Protein AF-A0A8R2JM05-F1 (afdb_monomer_lite)

Radius of gyration: 38.56 Å; chains: 1; bounding box: 68×29×127 Å

InterPro domains:
  IPR011990 Tetratricopeptide-like helical domain superfamily [G3DSA:1.25.40.10] (20-202)

Sequence (210 aa):
MKQIKVELNMLDTCQLKIDQEMKENDTEYINTEILTILSNRINDMYNSMFLLFPVEKTSLSEYIEFCSNNTLFITKCSNMLDTLMSRYHSDPEVHITAATYEFDDRNDVESARKFFAEGLKYHKNCSSLILEKINAILAQHKENDEGMRTVKFNFRKNLKNINIKIAKANSKTTKEKLIEEKQKILNNYKTCEKSIQRGLSDLYEQLDNI

Organism: Acyrthosiphon pisum (NCBI:txid7029)

Foldseek 3Di:
DVVLVVLVVVLVVVVVVQVVVCVVPVDPDDDCLVNLVSLQVSVVVLLVDVVVDPDDPVSLVVNLVSCLVSVVRHDCNLVSLVVNCVVPVLDLVSLLSQLCSCVPRVVNNVSSVVSLVSNCVNVVPPPVSVVSVVVSVVVVVVVVVVVVVVVVVVVVVVVVVVVVVVVVVVVVVVVVVVVVVVVVVVVVVVVVVVVVVVVVVVVVVVVVVD

Structure (mmCIF, N/CA/C/O backbone):
data_AF-A0A8R2JM05-F1
#
_entry.id   AF-A0A8R2JM05-F1
#
loop_
_atom_site.group_PDB
_atom_site.id
_atom_site.type_symbol
_atom_site.label_atom_id
_atom_site.label_alt_id
_atom_site.label_comp_id
_atom_site.label_asym_id
_atom_site.label_entity_id
_atom_site.label_seq_id
_atom_site.pdbx_PDB_ins_code
_atom_site.Cartn_x
_atom_site.Cartn_y
_atom_site.Cartn_z
_atom_site.occupancy
_atom_site.B_iso_or_equiv
_atom_site.auth_seq_id
_atom_site.auth_comp_id
_atom_site.auth_asym_id
_atom_site.auth_atom_id
_atom_site.pdbx_PDB_model_num
ATOM 1 N N . MET A 1 1 ? -0.596 -5.955 -23.468 1.00 69.75 1 MET A N 1
ATOM 2 C CA . MET A 1 1 ? -1.623 -4.953 -23.093 1.00 69.75 1 MET A CA 1
ATOM 3 C C . MET A 1 1 ? -3.070 -5.390 -23.296 1.00 69.75 1 MET A C 1
ATOM 5 O O . MET A 1 1 ? -3.785 -5.379 -22.308 1.00 69.75 1 MET A O 1
ATOM 9 N N . LYS A 1 2 ? -3.547 -5.764 -24.501 1.00 83.81 2 LYS A N 1
ATOM 10 C CA . LYS A 1 2 ? -4.996 -6.021 -24.718 1.00 83.81 2 LYS A CA 1
ATOM 11 C C . LYS A 1 2 ? -5.609 -7.022 -23.724 1.00 83.81 2 LYS A C 1
ATOM 13 O O . LYS A 1 2 ? -6.664 -6.735 -23.182 1.00 83.81 2 LYS A O 1
ATOM 18 N N . GLN A 1 3 ? -4.920 -8.130 -23.432 1.00 89.94 3 GLN A N 1
ATOM 19 C CA . GLN A 1 3 ? -5.400 -9.118 -22.458 1.00 89.94 3 GLN A CA 1
ATOM 20 C C . GLN A 1 3 ? -5.439 -8.573 -21.020 1.00 89.94 3 GLN A C 1
ATOM 22 O O . GLN A 1 3 ? -6.428 -8.777 -20.334 1.00 89.94 3 GLN A O 1
ATOM 27 N N . ILE A 1 4 ? -4.407 -7.838 -20.581 1.00 92.25 4 ILE A N 1
ATOM 28 C CA . ILE A 1 4 ? -4.383 -7.200 -19.249 1.00 92.25 4 ILE A CA 1
ATOM 29 C C . ILE A 1 4 ? -5.563 -6.231 -19.103 1.00 92.25 4 ILE A C 1
ATOM 31 O O . ILE A 1 4 ? -6.240 -6.243 -18.088 1.00 92.25 4 ILE A O 1
ATOM 35 N N . LYS A 1 5 ? -5.874 -5.450 -20.146 1.00 92.38 5 LYS A N 1
ATOM 36 C CA . LYS A 1 5 ? -7.025 -4.532 -20.133 1.00 92.38 5 LYS A CA 1
ATOM 37 C C . LYS A 1 5 ? -8.368 -5.256 -20.008 1.00 92.38 5 LYS A C 1
ATOM 39 O O . LYS A 1 5 ? -9.252 -4.778 -19.313 1.00 92.38 5 LYS A O 1
ATOM 44 N N . VAL A 1 6 ? -8.527 -6.408 -20.663 1.00 94.75 6 VAL A N 1
ATOM 45 C CA . VAL A 1 6 ? -9.742 -7.233 -20.523 1.00 94.75 6 VAL A CA 1
ATOM 46 C C . VAL A 1 6 ? -9.897 -7.734 -19.087 1.00 94.75 6 VAL A C 1
ATOM 48 O O . VAL A 1 6 ? -10.990 -7.689 -18.533 1.00 94.75 6 VAL A O 1
ATOM 51 N N . GLU A 1 7 ? -8.800 -8.182 -18.489 1.00 94.88 7 GLU A N 1
ATOM 52 C CA . GLU A 1 7 ? -8.760 -8.678 -17.113 1.00 94.88 7 GLU A CA 1
ATOM 53 C C . GLU A 1 7 ? -9.042 -7.571 -16.089 1.00 94.88 7 GLU A C 1
ATOM 55 O O . GLU A 1 7 ? -9.834 -7.777 -15.173 1.00 94.88 7 GLU A O 1
ATOM 60 N N . LEU A 1 8 ? -8.482 -6.374 -16.295 1.00 94.56 8 LEU A N 1
ATOM 61 C CA . LEU A 1 8 ? -8.789 -5.183 -15.498 1.00 94.56 8 LEU A CA 1
ATOM 62 C C . LEU A 1 8 ? -10.280 -4.838 -15.560 1.00 94.56 8 LEU A C 1
ATOM 64 O O . LEU A 1 8 ? -10.925 -4.735 -14.525 1.00 94.56 8 LEU A O 1
ATOM 68 N N . ASN A 1 9 ? -10.865 -4.784 -16.759 1.00 95.06 9 ASN A N 1
ATOM 69 C CA . ASN A 1 9 ? -12.299 -4.518 -16.903 1.00 95.06 9 ASN A CA 1
ATOM 70 C C . ASN A 1 9 ? -13.164 -5.569 -16.185 1.00 95.06 9 ASN A C 1
ATOM 72 O O . ASN A 1 9 ? -14.242 -5.254 -15.676 1.00 95.06 9 ASN A O 1
ATOM 76 N N . MET A 1 10 ? -12.720 -6.831 -16.168 1.00 95.25 10 MET A N 1
ATOM 77 C CA . MET A 1 10 ? -13.405 -7.899 -15.442 1.00 95.25 10 MET A CA 1
ATOM 78 C C . MET A 1 10 ? -13.327 -7.676 -13.928 1.00 95.25 10 MET A C 1
ATOM 80 O O . MET A 1 10 ? -14.352 -7.797 -13.258 1.00 95.25 10 MET A O 1
ATOM 84 N N . LEU A 1 11 ? -12.150 -7.314 -13.409 1.00 95.69 11 LEU A N 1
ATOM 85 C CA . LEU A 1 11 ? -11.952 -6.954 -12.004 1.00 95.69 11 LEU A CA 1
ATOM 86 C C . LEU A 1 11 ? -12.845 -5.773 -11.599 1.00 95.69 11 LEU A C 1
ATOM 88 O O . LEU A 1 11 ? -13.604 -5.898 -10.639 1.00 95.69 11 LEU A O 1
ATOM 92 N N . ASP A 1 12 ? -12.842 -4.690 -12.378 1.00 94.69 12 ASP A N 1
ATOM 93 C CA . ASP A 1 12 ? -13.658 -3.497 -12.120 1.00 94.69 12 ASP A CA 1
ATOM 94 C C . ASP A 1 12 ? -15.155 -3.832 -12.107 1.00 94.69 12 ASP A C 1
ATOM 96 O O . ASP A 1 12 ? -15.908 -3.403 -11.234 1.00 94.69 12 ASP A O 1
ATOM 100 N N . THR A 1 13 ? -15.599 -4.668 -13.050 1.00 95.81 13 THR A N 1
ATOM 101 C CA . THR A 1 13 ? -16.995 -5.121 -13.114 1.00 95.81 13 THR A CA 1
ATOM 102 C C . THR A 1 13 ? -17.375 -5.956 -11.891 1.00 95.81 13 THR A C 1
ATOM 104 O O . THR A 1 13 ? -18.488 -5.826 -11.378 1.00 95.81 13 THR A O 1
ATOM 107 N N . CYS A 1 14 ? -16.480 -6.829 -11.423 1.00 94.19 14 CYS A N 1
ATOM 108 C CA . CYS A 1 14 ? -16.694 -7.609 -10.208 1.00 94.19 14 CYS A CA 1
ATOM 109 C C . CYS A 1 14 ? -16.785 -6.707 -8.973 1.00 94.19 14 CYS A C 1
ATOM 111 O O . CYS A 1 14 ? -17.711 -6.884 -8.184 1.00 94.19 14 CYS A O 1
ATOM 113 N N . GLN A 1 15 ? -15.890 -5.724 -8.841 1.00 92.94 15 GLN A N 1
ATOM 114 C CA . GLN A 1 15 ? -15.912 -4.767 -7.734 1.00 92.94 15 GLN A CA 1
ATOM 115 C C . GLN A 1 15 ? -17.233 -3.989 -7.701 1.00 92.94 15 GLN A C 1
ATOM 117 O O . GLN A 1 15 ? -17.906 -3.972 -6.676 1.00 92.94 15 GLN A O 1
ATOM 122 N N . LEU A 1 16 ? -17.662 -3.435 -8.840 1.00 93.38 16 LEU A N 1
ATOM 123 C CA . LEU A 1 16 ? -18.918 -2.684 -8.936 1.00 93.38 16 LEU A CA 1
ATOM 124 C C . LEU A 1 16 ? -20.140 -3.519 -8.538 1.00 93.38 16 LEU A C 1
ATOM 126 O O . LEU A 1 16 ? -21.048 -3.008 -7.883 1.00 93.38 16 LEU A O 1
ATOM 130 N N . LYS A 1 17 ? -20.173 -4.800 -8.923 1.00 92.31 17 LYS A N 1
ATOM 131 C CA . LYS A 1 17 ? -21.268 -5.707 -8.555 1.00 92.31 17 LYS A CA 1
ATOM 132 C C . LYS A 1 17 ? -21.283 -6.017 -7.063 1.00 92.31 17 LYS A C 1
ATOM 134 O O . LYS A 1 17 ? -22.356 -5.997 -6.473 1.00 92.31 17 LYS A O 1
ATOM 139 N N . ILE A 1 18 ? -20.117 -6.262 -6.466 1.00 90.50 18 ILE A N 1
ATOM 140 C CA . ILE A 1 18 ? -19.994 -6.480 -5.019 1.00 90.50 18 ILE A CA 1
ATOM 141 C C . ILE A 1 18 ? -20.466 -5.232 -4.268 1.00 90.50 18 ILE A C 1
ATOM 143 O O . ILE A 1 18 ? -21.311 -5.334 -3.383 1.00 90.50 18 ILE A O 1
ATOM 147 N N . ASP A 1 19 ? -20.004 -4.047 -4.669 1.00 89.38 19 ASP A N 1
ATOM 148 C CA . ASP A 1 19 ? -20.395 -2.784 -4.037 1.00 89.38 19 ASP A CA 1
ATOM 149 C C . ASP A 1 19 ? -21.904 -2.519 -4.151 1.00 89.38 19 ASP A C 1
ATOM 151 O O . ASP A 1 19 ? -22.518 -1.964 -3.236 1.00 89.38 19 ASP A O 1
ATOM 155 N N . GLN A 1 20 ? -22.514 -2.889 -5.282 1.00 90.69 20 GLN A N 1
ATOM 156 C CA . GLN A 1 20 ? -23.957 -2.798 -5.484 1.00 90.69 20 GLN A CA 1
ATOM 157 C C . GLN A 1 20 ? -24.708 -3.770 -4.566 1.00 90.69 20 GLN A C 1
ATOM 159 O O . GLN A 1 20 ? -25.644 -3.360 -3.883 1.00 90.69 20 GLN A O 1
ATOM 164 N N . GLU A 1 21 ? -24.271 -5.025 -4.496 1.00 88.31 21 GLU A N 1
ATOM 165 C CA . GLU A 1 21 ? -24.894 -6.055 -3.664 1.00 88.31 21 GLU A CA 1
ATOM 166 C C . GLU A 1 21 ? -24.806 -5.718 -2.165 1.00 88.31 21 GLU A C 1
ATOM 168 O O . GLU A 1 21 ? -25.782 -5.909 -1.437 1.00 88.31 21 GLU A O 1
ATOM 173 N N . MET A 1 22 ? -23.689 -5.131 -1.711 1.00 86.44 22 MET A N 1
ATOM 174 C CA . MET A 1 22 ? -23.543 -4.635 -0.335 1.00 86.44 22 MET A CA 1
ATOM 175 C C . MET A 1 22 ? -24.559 -3.534 -0.017 1.00 86.44 22 MET A C 1
ATOM 177 O O . MET A 1 22 ? -25.151 -3.531 1.061 1.00 86.44 22 MET A O 1
ATOM 181 N N . LYS A 1 23 ? -24.776 -2.601 -0.955 1.00 87.94 23 LYS A N 1
ATOM 182 C CA . LYS A 1 23 ? -25.731 -1.493 -0.788 1.00 87.94 23 LYS A CA 1
ATOM 183 C C . LYS A 1 23 ? -27.182 -1.960 -0.799 1.00 87.94 23 LYS A C 1
ATOM 185 O O . LYS A 1 23 ? -27.995 -1.397 -0.075 1.00 87.94 23 LYS A O 1
ATOM 190 N N . GLU A 1 24 ? -27.515 -2.938 -1.637 1.00 89.19 24 GLU A N 1
ATOM 191 C CA . GLU A 1 24 ? -28.888 -3.429 -1.795 1.00 89.19 24 GLU A CA 1
ATOM 192 C C . GLU A 1 24 ? -29.339 -4.308 -0.623 1.00 89.19 24 GLU A C 1
ATOM 194 O O . GLU A 1 24 ? -30.507 -4.253 -0.241 1.00 89.19 24 GLU A O 1
ATOM 199 N N . ASN A 1 25 ? -28.425 -5.083 -0.031 1.00 84.12 25 ASN A N 1
ATOM 200 C CA . ASN A 1 25 ? -28.761 -6.058 1.008 1.00 84.12 25 ASN A CA 1
ATOM 201 C C . ASN A 1 25 ? -28.439 -5.603 2.446 1.00 84.12 25 ASN A C 1
ATOM 203 O O . ASN A 1 25 ? -28.718 -6.356 3.377 1.00 84.12 25 ASN A O 1
ATOM 207 N N . ASP A 1 26 ? -27.857 -4.410 2.640 1.00 79.94 26 ASP A N 1
ATOM 208 C CA . ASP A 1 26 ? -27.369 -3.899 3.942 1.00 79.94 26 ASP A CA 1
ATOM 209 C C . ASP A 1 26 ? -26.475 -4.916 4.683 1.00 79.94 26 ASP A C 1
ATOM 211 O O . ASP A 1 26 ? -26.516 -5.088 5.903 1.00 79.94 26 ASP A O 1
ATOM 215 N N . THR A 1 27 ? -25.684 -5.668 3.913 1.00 76.50 27 THR A N 1
ATOM 216 C CA . THR A 1 27 ? -24.800 -6.715 4.428 1.00 76.50 27 THR A CA 1
ATOM 217 C C . THR A 1 27 ? -23.412 -6.158 4.699 1.00 76.50 27 THR A C 1
ATOM 219 O O . THR A 1 27 ? -22.757 -5.636 3.798 1.00 76.50 27 THR A O 1
ATOM 222 N N . GLU A 1 28 ? -22.918 -6.369 5.917 1.00 72.75 28 GLU A N 1
ATOM 223 C CA . GLU A 1 28 ? -21.573 -5.952 6.335 1.00 72.75 28 GLU A CA 1
ATOM 224 C C . GLU A 1 28 ? -20.453 -6.790 5.684 1.00 72.75 28 GLU A C 1
ATOM 226 O O . GLU A 1 28 ? -19.300 -6.367 5.637 1.00 72.75 28 GLU A O 1
ATOM 231 N N . TYR A 1 29 ? -20.779 -7.973 5.149 1.00 75.19 29 TYR A N 1
ATOM 232 C CA . TYR A 1 29 ? -19.803 -8.904 4.588 1.00 75.19 29 TYR A CA 1
ATOM 233 C C . TYR A 1 29 ? -20.282 -9.537 3.280 1.00 75.19 29 TYR A C 1
ATOM 235 O O . TYR A 1 29 ? -21.326 -10.188 3.240 1.00 75.19 29 TYR A O 1
ATOM 243 N N . ILE A 1 30 ? -19.459 -9.408 2.239 1.00 80.44 30 ILE A N 1
ATOM 244 C CA . ILE A 1 30 ? -19.560 -10.157 0.984 1.00 80.44 30 ILE A CA 1
ATOM 245 C C . ILE A 1 30 ? -18.218 -10.840 0.727 1.00 80.44 30 ILE A C 1
ATOM 247 O O . ILE A 1 30 ? -17.157 -10.294 1.030 1.00 80.44 30 ILE A O 1
ATOM 251 N N . ASN A 1 31 ? -18.262 -12.056 0.178 1.00 82.12 31 ASN A N 1
ATOM 252 C CA . ASN A 1 31 ? -17.054 -12.781 -0.188 1.00 82.12 31 ASN A CA 1
ATOM 253 C C . ASN A 1 31 ? -16.323 -12.063 -1.341 1.00 82.12 31 ASN A C 1
ATOM 255 O O . ASN A 1 31 ? -16.795 -12.045 -2.477 1.00 82.12 31 ASN A O 1
ATOM 259 N N . THR A 1 32 ? -15.145 -11.514 -1.047 1.00 89.56 32 THR A N 1
ATOM 260 C CA . THR A 1 32 ? -14.278 -10.793 -1.991 1.00 89.56 32 THR A CA 1
ATOM 261 C C . THR A 1 32 ? -13.154 -11.653 -2.576 1.00 89.56 32 THR A C 1
ATOM 263 O O . THR A 1 32 ? -12.288 -11.134 -3.276 1.00 89.56 32 THR A O 1
ATOM 266 N N . GLU A 1 33 ? -13.161 -12.973 -2.358 1.00 91.19 33 GLU A N 1
ATOM 267 C CA . GLU A 1 33 ? -12.118 -13.898 -2.834 1.00 91.19 33 GLU A CA 1
ATOM 268 C C . GLU A 1 33 ? -11.888 -13.803 -4.350 1.00 91.19 33 GLU A C 1
ATOM 270 O O . GLU A 1 33 ? -10.751 -13.875 -4.820 1.00 91.19 33 GLU A O 1
ATOM 275 N N . ILE A 1 34 ? -12.952 -13.563 -5.124 1.00 92.06 34 ILE A N 1
ATOM 276 C CA . ILE A 1 34 ? -12.843 -13.370 -6.573 1.00 92.06 34 ILE A CA 1
ATOM 277 C C . ILE A 1 34 ? -11.953 -12.173 -6.935 1.00 92.06 34 ILE A C 1
ATOM 279 O O . ILE A 1 34 ? -11.184 -12.264 -7.891 1.00 92.06 34 ILE A O 1
ATOM 283 N N . LEU A 1 35 ? -11.994 -11.089 -6.155 1.00 93.12 35 LEU A N 1
ATOM 284 C CA . LEU A 1 35 ? -11.149 -9.913 -6.362 1.00 93.12 35 LEU A CA 1
ATOM 285 C C . LEU A 1 35 ? -9.689 -10.274 -6.108 1.00 93.12 35 LEU A C 1
ATOM 287 O O . LEU A 1 35 ? -8.842 -10.024 -6.957 1.00 93.12 35 LEU A O 1
ATOM 291 N N . THR A 1 36 ? -9.401 -10.984 -5.014 1.00 92.31 36 THR A N 1
ATOM 292 C CA . THR A 1 36 ? -8.059 -11.511 -4.733 1.00 92.31 36 THR A CA 1
ATOM 293 C C . THR A 1 36 ? -7.539 -12.394 -5.870 1.00 92.31 36 THR A C 1
ATOM 295 O O . THR A 1 36 ? -6.399 -12.223 -6.308 1.00 92.31 36 THR A O 1
ATOM 298 N N . ILE A 1 37 ? -8.349 -13.321 -6.389 1.00 92.12 37 ILE A N 1
ATOM 299 C CA . ILE A 1 37 ? -7.942 -14.204 -7.494 1.00 92.12 37 ILE A CA 1
ATOM 300 C C . ILE A 1 37 ? -7.615 -13.387 -8.752 1.00 92.12 37 ILE A C 1
ATOM 302 O O . ILE A 1 37 ? -6.555 -13.579 -9.353 1.00 92.12 37 ILE A O 1
ATOM 306 N N . LEU A 1 38 ? -8.499 -12.463 -9.136 1.00 94.19 38 LEU A N 1
ATOM 307 C CA . LEU A 1 38 ? -8.331 -11.631 -10.328 1.00 94.19 38 LEU A CA 1
ATOM 308 C C . LEU A 1 38 ? -7.129 -10.687 -10.203 1.00 94.19 38 LEU A C 1
ATOM 310 O O . LEU A 1 38 ? -6.305 -10.634 -11.117 1.00 94.19 38 LEU A O 1
ATOM 314 N N . SER A 1 39 ? -6.963 -10.009 -9.065 1.00 94.25 39 SER A N 1
ATOM 315 C CA . SER A 1 39 ? -5.832 -9.110 -8.833 1.00 94.25 39 SER A CA 1
ATOM 316 C C . SER A 1 39 ? -4.494 -9.853 -8.888 1.00 94.25 39 SER A C 1
ATOM 318 O O . SER A 1 39 ? -3.561 -9.386 -9.539 1.00 94.25 39 SER A O 1
ATOM 320 N N . ASN A 1 40 ? -4.380 -11.042 -8.282 1.00 91.38 40 ASN A N 1
ATOM 321 C CA . ASN A 1 40 ? -3.135 -11.815 -8.366 1.00 91.38 40 ASN A CA 1
ATOM 322 C C . ASN A 1 40 ? -2.881 -12.354 -9.786 1.00 91.38 40 ASN A C 1
ATOM 324 O O . ASN A 1 40 ? -1.734 -12.363 -10.229 1.00 91.38 40 ASN A O 1
ATOM 328 N N . ARG A 1 41 ? -3.928 -12.721 -10.539 1.00 92.69 41 ARG A N 1
ATOM 329 C CA . ARG A 1 41 ? -3.790 -13.107 -11.953 1.00 92.69 41 ARG A CA 1
ATOM 330 C C . ARG A 1 41 ? -3.259 -11.954 -12.807 1.00 92.69 41 ARG A C 1
ATOM 332 O O . ARG A 1 41 ? -2.332 -12.156 -13.587 1.00 92.69 41 ARG A O 1
ATOM 339 N N . ILE A 1 42 ? -3.809 -10.750 -12.649 1.00 94.38 42 ILE A N 1
ATOM 340 C CA . ILE A 1 42 ? -3.341 -9.550 -13.360 1.00 94.38 42 ILE A CA 1
ATOM 341 C C . ILE A 1 42 ? -1.893 -9.228 -12.974 1.00 94.38 42 ILE A C 1
ATOM 343 O O . ILE A 1 42 ? -1.070 -8.956 -13.850 1.00 94.38 42 ILE A O 1
ATOM 347 N N . ASN A 1 43 ? -1.556 -9.335 -11.687 1.00 91.69 43 ASN A N 1
ATOM 348 C CA . ASN A 1 43 ? -0.188 -9.178 -11.200 1.00 91.69 43 ASN A CA 1
ATOM 349 C C . ASN A 1 43 ? 0.783 -10.159 -11.892 1.00 91.69 43 ASN A C 1
ATOM 351 O O . ASN A 1 43 ? 1.820 -9.747 -12.409 1.00 91.69 43 ASN A O 1
ATOM 355 N N . ASP A 1 44 ? 0.420 -11.440 -11.996 1.00 90.25 44 ASP A N 1
ATOM 356 C CA . ASP A 1 44 ? 1.231 -12.458 -12.680 1.00 90.25 44 ASP A CA 1
ATOM 357 C C . ASP A 1 44 ? 1.375 -12.186 -14.192 1.00 90.25 44 ASP A C 1
ATOM 359 O O . ASP A 1 44 ? 2.410 -12.492 -14.800 1.00 90.25 44 ASP A O 1
ATOM 363 N N . MET A 1 45 ? 0.366 -11.571 -14.814 1.00 92.12 45 MET A N 1
ATOM 364 C CA . MET A 1 45 ? 0.428 -11.156 -16.216 1.00 92.12 45 MET A CA 1
ATOM 365 C C . MET A 1 45 ? 1.385 -9.986 -16.436 1.00 92.12 45 MET A C 1
ATOM 367 O O . MET A 1 45 ? 2.160 -10.024 -17.394 1.00 92.12 45 MET A O 1
ATOM 371 N N . TYR A 1 46 ? 1.367 -8.973 -15.565 1.00 91.31 46 TYR A N 1
ATOM 372 C CA . TYR A 1 46 ? 2.366 -7.903 -15.606 1.00 91.31 46 TYR A CA 1
ATOM 373 C C . TYR 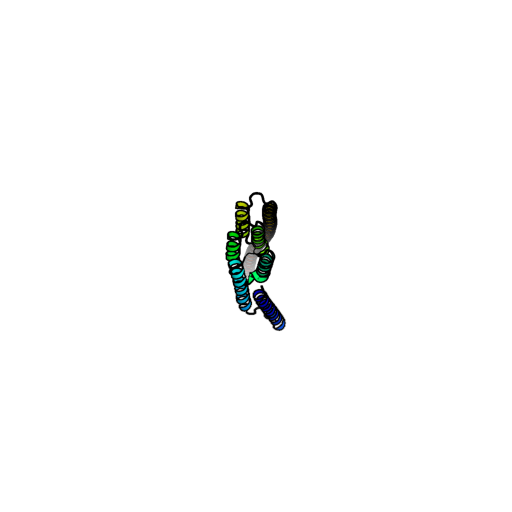A 1 46 ? 3.772 -8.449 -15.346 1.00 91.31 46 TYR A C 1
ATOM 375 O O . TYR A 1 46 ? 4.703 -8.086 -16.063 1.00 91.31 46 TYR A O 1
ATOM 383 N N . ASN A 1 47 ? 3.927 -9.387 -14.404 1.00 87.62 47 ASN A N 1
ATOM 384 C CA . ASN A 1 47 ? 5.206 -10.056 -14.157 1.00 87.62 47 ASN A CA 1
ATOM 385 C C . ASN A 1 47 ? 5.726 -10.736 -15.425 1.00 87.62 47 ASN A C 1
ATOM 387 O O . ASN A 1 47 ? 6.841 -10.484 -15.877 1.00 87.62 47 ASN A O 1
ATOM 391 N N . SER A 1 48 ? 4.875 -11.541 -16.060 1.00 88.88 48 SER A N 1
ATOM 392 C CA . SER A 1 48 ? 5.206 -12.207 -17.319 1.00 88.88 48 SER A CA 1
ATOM 393 C C . SER A 1 48 ? 5.556 -11.201 -18.419 1.00 88.88 48 SER A C 1
ATOM 395 O O . SER A 1 48 ? 6.508 -11.410 -19.167 1.00 88.88 48 SER A O 1
ATOM 397 N N . MET A 1 49 ? 4.833 -10.080 -18.499 1.00 89.19 49 MET A N 1
ATOM 398 C CA . MET A 1 49 ? 5.113 -9.019 -19.464 1.00 89.19 49 MET A CA 1
ATOM 399 C C . MET A 1 49 ? 6.504 -8.412 -19.247 1.00 89.19 49 MET A C 1
ATOM 401 O O . MET A 1 49 ? 7.289 -8.357 -20.191 1.00 89.19 49 MET A O 1
ATOM 405 N N . PHE A 1 50 ? 6.853 -8.022 -18.024 1.00 86.56 50 PHE A N 1
ATOM 406 C CA . PHE A 1 50 ? 8.162 -7.427 -17.738 1.00 86.56 50 PHE A CA 1
ATOM 407 C C . PHE A 1 50 ? 9.320 -8.431 -17.781 1.00 86.56 50 PHE A C 1
ATOM 409 O O . PHE A 1 50 ? 10.471 -8.044 -17.992 1.00 86.56 50 PHE A O 1
ATOM 416 N N . LEU A 1 51 ? 9.042 -9.728 -17.615 1.00 84.00 51 LEU A N 1
ATOM 417 C CA . LEU A 1 51 ? 10.028 -10.796 -17.796 1.00 84.00 51 LEU A CA 1
ATOM 418 C C . LEU A 1 51 ? 10.328 -11.090 -19.270 1.00 84.00 51 LEU A C 1
ATOM 420 O O . LEU A 1 51 ? 11.457 -11.471 -19.596 1.00 84.00 51 LEU A O 1
ATOM 424 N N . LEU A 1 52 ? 9.360 -10.897 -20.159 1.00 86.50 52 LEU A N 1
ATOM 425 C CA . LEU A 1 52 ? 9.496 -11.247 -21.574 1.00 86.50 52 LEU A CA 1
ATOM 426 C C . LEU A 1 52 ? 9.834 -10.051 -22.467 1.00 86.50 52 LEU A C 1
ATOM 428 O O . LEU A 1 52 ? 10.434 -10.239 -23.523 1.00 86.50 52 LEU A O 1
ATOM 432 N N . PHE A 1 53 ? 9.485 -8.836 -22.049 1.00 84.69 53 PHE A N 1
ATOM 433 C CA . PHE A 1 53 ? 9.619 -7.633 -22.864 1.00 84.69 53 PHE A CA 1
ATOM 434 C C . PHE A 1 53 ? 10.364 -6.520 -22.115 1.00 84.69 53 PHE A C 1
ATOM 436 O O . PHE A 1 53 ? 10.351 -6.496 -20.884 1.00 84.69 53 PHE A O 1
ATOM 443 N N . PRO A 1 54 ? 11.020 -5.588 -22.834 1.00 81.44 54 PRO A N 1
ATOM 444 C CA . PRO A 1 54 ? 11.542 -4.363 -22.239 1.00 81.44 54 PRO A CA 1
ATOM 445 C C . PRO A 1 54 ? 10.459 -3.608 -21.459 1.00 81.44 54 PRO A C 1
ATOM 447 O O . PRO A 1 54 ? 9.312 -3.531 -21.901 1.00 81.44 54 PRO A O 1
ATOM 450 N N . VAL A 1 55 ? 10.828 -3.035 -20.313 1.00 81.06 55 VAL A N 1
ATOM 451 C CA . VAL A 1 55 ? 9.920 -2.195 -19.530 1.00 81.06 55 VAL A CA 1
ATOM 452 C C . VAL A 1 55 ? 9.813 -0.834 -20.199 1.00 81.06 55 VAL A C 1
ATOM 454 O O . VAL A 1 55 ? 10.789 -0.096 -20.310 1.00 81.06 55 VAL A O 1
ATOM 457 N N .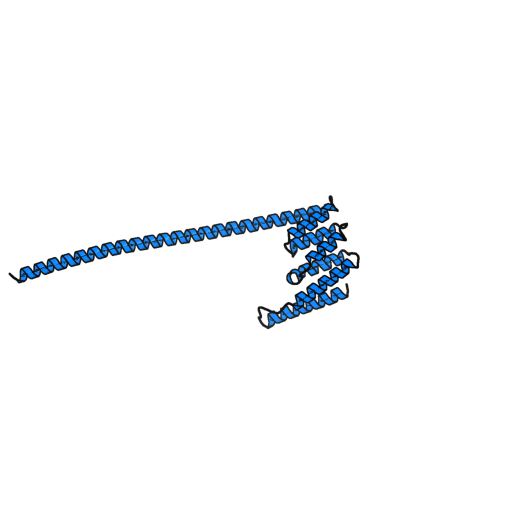 GLU A 1 56 ? 8.604 -0.508 -20.636 1.00 83.56 56 GLU A N 1
ATOM 458 C CA . GLU A 1 56 ? 8.238 0.837 -21.061 1.00 83.56 56 GLU A CA 1
ATOM 459 C C . GLU A 1 56 ? 7.710 1.623 -19.859 1.00 83.56 56 GLU A C 1
ATOM 461 O O . GLU A 1 56 ? 6.952 1.085 -19.047 1.00 83.56 56 GLU A O 1
ATOM 466 N N . LYS A 1 57 ? 8.051 2.915 -19.772 1.00 79.50 57 LYS A N 1
ATOM 467 C CA . LYS A 1 57 ? 7.614 3.797 -18.676 1.00 79.50 57 LYS A CA 1
ATOM 468 C C . LYS A 1 57 ? 6.096 3.774 -18.477 1.00 79.50 57 LYS A C 1
ATOM 470 O O . LYS A 1 57 ? 5.630 3.684 -17.350 1.00 79.50 57 LYS A O 1
ATOM 475 N N . THR A 1 58 ? 5.335 3.795 -19.570 1.00 86.12 58 THR A N 1
ATOM 476 C CA . THR A 1 58 ? 3.866 3.717 -19.545 1.00 86.12 58 THR A CA 1
ATOM 477 C C . THR A 1 58 ? 3.369 2.431 -18.894 1.00 86.12 58 THR A C 1
ATOM 479 O O . THR A 1 58 ? 2.506 2.485 -18.029 1.00 86.12 58 THR A O 1
ATOM 482 N N . SER A 1 59 ? 3.955 1.287 -19.251 1.00 86.12 59 SER A N 1
ATOM 483 C CA . SER A 1 59 ? 3.569 -0.013 -18.695 1.00 86.12 59 SER A CA 1
ATOM 484 C C . SER A 1 59 ? 3.919 -0.121 -17.209 1.00 86.12 59 SER A C 1
ATOM 486 O O . SER A 1 59 ? 3.171 -0.727 -16.448 1.00 86.12 59 SER A O 1
ATOM 488 N N . LEU A 1 60 ? 5.043 0.471 -16.786 1.00 85.94 60 LEU A N 1
ATOM 489 C CA . LEU A 1 60 ? 5.419 0.536 -15.373 1.00 85.94 60 LEU A CA 1
ATOM 490 C C . LEU A 1 60 ? 4.441 1.406 -14.576 1.00 85.94 60 LEU A C 1
ATOM 492 O O . LEU A 1 60 ? 3.986 0.979 -13.522 1.00 85.94 60 LEU A O 1
ATOM 496 N N . SER A 1 61 ? 4.081 2.586 -15.087 1.00 85.50 61 SER A N 1
ATOM 497 C CA . SER A 1 61 ? 3.086 3.452 -14.445 1.00 85.50 61 SER A CA 1
ATOM 498 C C . SER A 1 61 ? 1.716 2.774 -14.341 1.00 85.50 61 SER A C 1
ATOM 500 O O . SER A 1 61 ? 1.138 2.779 -13.260 1.00 85.50 61 SER A O 1
ATOM 502 N N . GLU A 1 62 ? 1.239 2.129 -15.414 1.00 90.12 62 GLU A N 1
ATOM 503 C CA . GLU A 1 62 ? -0.020 1.360 -15.408 1.00 90.12 62 GLU A CA 1
ATOM 504 C C . GLU A 1 62 ? 0.005 0.226 -14.365 1.00 90.12 62 GLU A C 1
ATOM 506 O O . GLU A 1 62 ? -0.992 -0.029 -13.691 1.00 90.12 62 GLU A O 1
ATOM 511 N N . TYR A 1 63 ? 1.146 -0.455 -14.208 1.00 90.00 63 TYR A N 1
ATOM 512 C CA . TYR A 1 63 ? 1.308 -1.502 -13.198 1.00 90.00 63 TYR A CA 1
ATOM 513 C C . TYR A 1 63 ? 1.280 -0.943 -11.771 1.00 90.00 63 TYR A C 1
ATOM 515 O O . TYR A 1 63 ? 0.609 -1.508 -10.912 1.00 90.00 63 TYR A O 1
ATOM 523 N N . ILE A 1 64 ? 1.980 0.162 -11.518 1.00 86.94 64 ILE A N 1
ATOM 524 C CA . ILE A 1 64 ? 2.027 0.791 -10.192 1.00 86.94 64 ILE A CA 1
ATOM 525 C C . ILE A 1 64 ? 0.642 1.297 -9.793 1.00 86.94 64 ILE A C 1
ATOM 527 O O . ILE A 1 64 ? 0.181 0.978 -8.705 1.00 86.94 64 ILE A O 1
ATOM 531 N N . GLU A 1 65 ? -0.063 1.977 -10.700 1.00 89.50 65 GLU A N 1
ATOM 532 C CA . GLU A 1 65 ? -1.444 2.418 -10.481 1.00 89.50 65 GLU A CA 1
ATOM 533 C C . GLU A 1 65 ? -2.376 1.238 -10.171 1.00 89.50 65 GLU A C 1
ATOM 535 O O . GLU A 1 65 ? -3.158 1.280 -9.218 1.00 89.50 65 GLU A O 1
ATOM 540 N N . PHE A 1 66 ? -2.264 0.148 -10.938 1.00 91.44 66 PHE A N 1
ATOM 541 C CA . PHE A 1 66 ? -3.003 -1.080 -10.659 1.00 91.44 66 PHE A CA 1
ATOM 542 C C . PHE A 1 66 ? -2.711 -1.607 -9.247 1.00 91.44 66 PHE A C 1
ATOM 544 O O . PHE A 1 66 ? -3.646 -1.964 -8.525 1.00 91.44 66 PHE A O 1
ATOM 551 N N . CYS A 1 67 ? -1.441 -1.641 -8.848 1.00 87.56 67 CYS A N 1
ATOM 552 C CA . CYS A 1 67 ? -1.031 -2.127 -7.541 1.00 87.56 67 CYS A CA 1
ATOM 553 C C . CYS A 1 67 ? -1.561 -1.256 -6.399 1.00 87.56 67 CYS A C 1
ATOM 555 O O . CYS A 1 67 ? -2.155 -1.800 -5.467 1.00 87.56 67 CYS A O 1
ATOM 557 N N . SER A 1 68 ? -1.443 0.069 -6.513 1.00 85.50 68 SER A N 1
ATOM 558 C CA . SER A 1 68 ? -1.977 1.042 -5.554 1.00 85.50 68 SER A CA 1
ATOM 559 C C . SER A 1 68 ? -3.470 0.835 -5.320 1.00 85.50 68 SER A C 1
ATOM 561 O O . SER A 1 68 ? -3.908 0.632 -4.183 1.00 85.50 68 SER A O 1
ATOM 563 N N . ASN A 1 69 ? -4.241 0.763 -6.409 1.00 87.94 69 ASN A N 1
ATOM 564 C CA . ASN A 1 69 ? -5.696 0.615 -6.362 1.00 87.94 69 ASN A CA 1
ATOM 565 C C . ASN A 1 69 ? -6.152 -0.735 -5.783 1.00 87.94 69 ASN A C 1
ATOM 567 O O . ASN A 1 69 ? -7.281 -0.855 -5.317 1.00 87.94 69 ASN A O 1
ATOM 571 N N . ASN A 1 70 ? -5.286 -1.753 -5.792 1.00 87.19 70 ASN A N 1
ATOM 572 C CA . ASN A 1 70 ? -5.630 -3.125 -5.414 1.00 87.19 70 ASN A CA 1
ATOM 573 C C . ASN A 1 70 ? -4.764 -3.671 -4.268 1.00 87.19 70 ASN A C 1
ATOM 575 O O . ASN A 1 70 ? -4.636 -4.887 -4.100 1.00 87.19 70 ASN A O 1
ATOM 579 N N . THR A 1 71 ? -4.200 -2.782 -3.446 1.00 83.12 71 THR A N 1
ATOM 580 C CA . THR A 1 71 ? -3.274 -3.113 -2.349 1.00 83.12 71 THR A CA 1
ATOM 581 C C . THR A 1 71 ? -3.811 -4.193 -1.401 1.00 83.12 71 THR A C 1
ATOM 583 O O . THR A 1 71 ? -3.046 -5.049 -0.954 1.00 83.12 71 THR A O 1
ATOM 586 N N . LEU A 1 72 ? -5.124 -4.197 -1.132 1.00 83.62 72 LEU A N 1
ATOM 587 C CA . LEU A 1 72 ? -5.791 -5.166 -0.248 1.00 83.62 72 LEU A CA 1
ATOM 588 C C . LEU A 1 72 ? -5.905 -6.579 -0.848 1.00 83.62 72 LEU A C 1
ATOM 590 O O . LEU A 1 72 ? -6.043 -7.551 -0.108 1.00 83.62 72 LEU A O 1
ATOM 594 N N . PHE A 1 73 ? -5.857 -6.701 -2.175 1.00 85.50 73 PHE A N 1
ATOM 595 C CA . PHE A 1 73 ? -6.123 -7.948 -2.897 1.00 85.50 73 PHE A CA 1
ATOM 596 C C . PHE A 1 73 ? -4.854 -8.585 -3.479 1.00 85.50 73 PHE A C 1
ATOM 598 O O . PHE A 1 73 ? -4.827 -9.788 -3.760 1.00 85.50 73 PHE A O 1
ATOM 605 N N . ILE A 1 74 ? -3.781 -7.806 -3.637 1.00 82.62 74 ILE A N 1
ATOM 606 C CA . ILE A 1 74 ? -2.507 -8.288 -4.172 1.00 82.62 74 ILE A CA 1
ATOM 607 C C . ILE A 1 74 ? -1.618 -8.808 -3.042 1.00 82.62 74 ILE A C 1
ATOM 609 O O . ILE A 1 74 ? -1.199 -8.076 -2.147 1.00 82.62 74 ILE A O 1
ATOM 613 N N . THR A 1 75 ? -1.255 -10.086 -3.136 1.00 74.69 75 THR A N 1
ATOM 614 C CA . THR A 1 75 ? -0.490 -10.783 -2.087 1.00 74.69 75 THR A CA 1
ATOM 615 C C . THR A 1 75 ? 1.010 -10.891 -2.383 1.00 74.69 75 THR A C 1
ATOM 617 O O . THR A 1 75 ? 1.783 -11.216 -1.487 1.00 74.69 75 THR A O 1
ATOM 620 N N . LYS A 1 76 ? 1.445 -10.617 -3.626 1.00 68.50 76 LYS A N 1
ATOM 621 C CA . LYS A 1 76 ? 2.811 -10.909 -4.120 1.00 68.50 76 LYS A CA 1
ATOM 622 C C . LYS A 1 76 ? 3.552 -9.722 -4.768 1.00 68.50 76 LYS A C 1
ATOM 624 O O . LYS A 1 76 ? 4.538 -9.941 -5.467 1.00 68.50 76 LYS A O 1
ATOM 629 N N . CYS A 1 77 ? 3.104 -8.483 -4.556 1.00 66.06 77 CYS A N 1
ATOM 630 C CA . CYS A 1 77 ? 3.613 -7.297 -5.271 1.00 66.06 77 CYS A CA 1
ATOM 631 C C . CYS A 1 77 ? 5.121 -7.023 -5.059 1.00 66.06 77 CYS A C 1
ATOM 633 O O . CYS A 1 77 ? 5.841 -6.732 -6.014 1.00 66.06 77 CYS A O 1
ATOM 635 N N . SER A 1 78 ? 5.621 -7.142 -3.825 1.00 62.03 78 SER A N 1
ATOM 636 C CA . SER A 1 78 ? 6.983 -6.723 -3.443 1.00 62.03 78 SER A CA 1
ATOM 637 C C . SER A 1 78 ? 8.095 -7.523 -4.141 1.00 62.03 78 SER A C 1
ATOM 639 O O . SER A 1 78 ? 9.076 -6.955 -4.620 1.00 62.03 78 SER A O 1
ATOM 641 N N . ASN A 1 79 ? 7.904 -8.834 -4.319 1.00 69.50 79 ASN A N 1
ATOM 642 C CA . ASN A 1 79 ? 8.868 -9.708 -5.008 1.00 69.50 79 ASN A CA 1
ATOM 643 C C . ASN A 1 79 ? 9.077 -9.325 -6.487 1.00 69.50 79 ASN A C 1
ATOM 645 O O . ASN A 1 79 ? 10.125 -9.596 -7.082 1.00 69.50 79 ASN A O 1
ATOM 649 N N . MET A 1 80 ? 8.067 -8.709 -7.101 1.00 76.44 80 MET A N 1
ATOM 650 C CA . MET A 1 80 ? 8.104 -8.322 -8.506 1.00 76.44 80 MET A CA 1
ATOM 651 C C . MET A 1 80 ? 8.850 -7.003 -8.717 1.00 76.44 80 MET A C 1
ATOM 653 O O . MET A 1 80 ? 9.621 -6.891 -9.671 1.00 76.44 80 MET A O 1
ATOM 657 N N . LEU A 1 81 ? 8.692 -6.035 -7.808 1.00 78.00 81 LEU A N 1
ATOM 658 C CA . LEU A 1 81 ? 9.446 -4.779 -7.851 1.00 78.00 81 LEU A CA 1
ATOM 659 C C . LEU A 1 81 ? 10.948 -5.024 -7.682 1.00 78.00 81 LEU A C 1
ATOM 661 O O . LEU A 1 81 ? 11.736 -4.490 -8.457 1.00 78.00 81 LEU A O 1
ATOM 665 N N . ASP A 1 82 ? 11.344 -5.925 -6.780 1.00 78.44 82 ASP A N 1
ATOM 666 C CA . ASP A 1 82 ? 12.739 -6.369 -6.645 1.00 78.44 82 ASP A CA 1
ATOM 667 C C . ASP A 1 82 ? 13.313 -6.919 -7.969 1.00 78.44 82 ASP A C 1
ATOM 669 O O . ASP A 1 82 ? 14.430 -6.581 -8.376 1.00 78.44 82 ASP A O 1
ATOM 673 N N . THR A 1 83 ? 12.527 -7.736 -8.678 1.00 78.31 83 THR A N 1
ATOM 674 C CA . THR A 1 83 ? 12.916 -8.324 -9.971 1.00 78.31 83 THR A CA 1
ATOM 675 C C . THR A 1 83 ? 13.053 -7.252 -11.057 1.00 78.31 83 THR A C 1
ATOM 677 O O . THR A 1 83 ? 14.013 -7.262 -11.835 1.00 78.31 83 THR A O 1
ATOM 680 N N . LEU A 1 84 ? 12.120 -6.296 -11.086 1.00 79.44 84 LEU A N 1
ATOM 681 C CA . LEU A 1 84 ? 12.150 -5.143 -11.985 1.00 79.44 84 LEU A CA 1
ATOM 682 C C . LEU A 1 84 ? 13.389 -4.274 -11.751 1.00 79.44 84 LEU A C 1
ATOM 684 O O . LEU A 1 84 ? 14.096 -3.962 -12.711 1.00 79.44 84 LEU A O 1
ATOM 688 N N . MET A 1 85 ? 13.697 -3.944 -10.494 1.00 79.62 85 MET A N 1
ATOM 689 C CA . MET A 1 85 ? 14.867 -3.129 -10.154 1.00 79.62 85 MET A CA 1
ATOM 690 C C . MET A 1 85 ? 16.159 -3.807 -10.600 1.00 79.62 85 MET A C 1
ATOM 692 O O . MET A 1 85 ? 17.012 -3.168 -11.206 1.00 79.62 85 MET A O 1
ATOM 696 N N . SER A 1 86 ? 16.301 -5.115 -10.357 1.00 79.31 86 SER A N 1
ATOM 697 C CA . SER A 1 86 ? 17.507 -5.854 -10.748 1.00 79.31 86 SER A CA 1
ATOM 698 C C . SER A 1 86 ? 17.743 -5.816 -12.262 1.00 79.31 86 SER A C 1
ATOM 700 O O . SER A 1 86 ? 18.872 -5.620 -12.723 1.00 79.31 86 SER A O 1
ATOM 702 N N . ARG A 1 87 ? 16.677 -5.947 -13.057 1.00 79.56 87 ARG A N 1
ATOM 703 C CA . ARG A 1 87 ? 16.777 -5.977 -14.519 1.00 79.56 87 ARG A CA 1
ATOM 704 C C . ARG A 1 87 ? 16.973 -4.592 -15.137 1.00 79.56 87 ARG A C 1
ATOM 706 O O . ARG A 1 87 ? 17.737 -4.472 -16.090 1.00 79.56 87 ARG A O 1
ATOM 713 N N . TYR A 1 88 ? 16.322 -3.566 -14.596 1.00 80.19 88 TYR A N 1
ATOM 714 C CA . TYR A 1 88 ? 16.340 -2.201 -15.138 1.00 80.19 88 TYR A CA 1
ATOM 715 C C . TYR A 1 88 ? 17.121 -1.232 -14.245 1.00 80.19 88 TYR A C 1
ATOM 717 O O . TYR A 1 88 ? 16.842 -0.036 -14.209 1.00 80.19 88 TYR A O 1
ATOM 725 N N . HIS A 1 89 ? 18.148 -1.740 -13.556 1.00 79.44 89 HIS A N 1
ATOM 726 C CA . HIS A 1 89 ? 18.939 -0.983 -12.585 1.00 79.44 89 HIS A CA 1
ATOM 727 C C . HIS A 1 89 ? 19.635 0.262 -13.184 1.00 79.44 89 HIS A C 1
ATOM 729 O O . HIS A 1 89 ? 20.020 1.191 -12.473 1.00 79.44 89 HIS A O 1
ATOM 735 N N . SER A 1 90 ? 19.801 0.304 -14.508 1.00 79.44 90 SER A N 1
ATOM 736 C CA . SER A 1 90 ? 20.359 1.440 -15.244 1.00 79.44 90 SER A CA 1
ATOM 737 C C . SER A 1 90 ? 19.406 2.631 -15.383 1.00 79.44 90 SER A C 1
ATOM 739 O O . SER A 1 90 ? 19.856 3.690 -15.808 1.00 79.44 90 SER A O 1
ATOM 741 N N . ASP A 1 91 ? 18.124 2.487 -15.045 1.00 82.50 91 ASP A N 1
ATOM 742 C CA . ASP A 1 91 ? 17.150 3.578 -15.081 1.00 82.50 91 ASP A CA 1
ATOM 743 C C . ASP A 1 91 ? 16.838 4.067 -13.650 1.00 82.50 91 ASP A C 1
ATOM 745 O O . ASP A 1 91 ? 16.292 3.310 -12.836 1.00 82.50 91 ASP A O 1
ATOM 749 N N . PRO A 1 92 ? 17.194 5.315 -13.290 1.00 81.88 92 PRO A N 1
ATOM 750 C CA . PRO A 1 92 ? 16.890 5.851 -11.969 1.00 81.88 92 PRO A CA 1
ATOM 751 C C . PRO A 1 92 ? 15.383 6.014 -11.729 1.00 81.88 92 PRO A C 1
ATOM 753 O O . PRO A 1 92 ? 14.956 5.902 -10.582 1.00 81.88 92 PRO A O 1
ATOM 756 N N . GLU A 1 93 ? 14.577 6.228 -12.776 1.00 82.75 93 GLU A N 1
ATOM 757 C CA . GLU A 1 93 ? 13.127 6.425 -12.654 1.00 82.75 93 GLU A CA 1
ATOM 758 C C . GLU A 1 93 ? 12.448 5.180 -12.082 1.00 82.75 93 GLU A C 1
ATOM 760 O O . GLU A 1 93 ? 11.580 5.278 -11.221 1.00 82.75 93 GLU A O 1
ATOM 765 N N . VAL A 1 94 ? 12.912 3.999 -12.496 1.00 85.19 94 VAL A N 1
ATOM 766 C CA . VAL A 1 94 ? 12.387 2.706 -12.046 1.00 85.19 94 VAL A CA 1
ATOM 767 C C . VAL A 1 94 ? 12.527 2.562 -10.521 1.00 85.19 94 VAL A C 1
ATOM 769 O O . VAL A 1 94 ? 11.589 2.129 -9.853 1.00 85.19 94 VAL A O 1
ATOM 772 N N . HIS A 1 95 ? 13.640 3.035 -9.951 1.00 87.00 95 HIS A N 1
ATOM 773 C CA . HIS A 1 95 ? 13.878 3.014 -8.502 1.00 87.00 95 HIS A CA 1
ATOM 774 C C . HIS A 1 95 ? 13.078 4.072 -7.759 1.00 87.00 95 HIS A C 1
ATOM 776 O O . HIS A 1 95 ? 12.595 3.792 -6.666 1.00 87.00 95 HIS A O 1
ATOM 782 N N . ILE A 1 96 ? 12.947 5.273 -8.333 1.00 85.50 96 ILE A N 1
ATOM 783 C CA . ILE A 1 96 ? 12.121 6.338 -7.757 1.00 85.50 96 ILE A CA 1
ATOM 784 C C . ILE A 1 96 ? 10.680 5.848 -7.668 1.00 85.50 96 ILE A C 1
ATOM 786 O O . ILE A 1 96 ? 10.121 5.820 -6.582 1.00 85.50 96 ILE A O 1
ATOM 790 N N . THR A 1 97 ? 10.110 5.379 -8.781 1.00 85.19 97 THR A N 1
ATOM 791 C CA . THR A 1 97 ? 8.717 4.925 -8.827 1.00 85.19 97 THR A CA 1
ATOM 792 C C . THR A 1 97 ? 8.455 3.788 -7.837 1.00 85.19 97 THR A C 1
ATOM 794 O O . THR A 1 97 ? 7.470 3.842 -7.107 1.00 85.19 97 THR A O 1
ATOM 797 N N . ALA A 1 98 ? 9.336 2.785 -7.757 1.00 85.12 98 ALA A N 1
ATOM 798 C CA . ALA A 1 98 ? 9.168 1.686 -6.805 1.00 85.12 98 ALA A CA 1
ATOM 799 C C . ALA A 1 98 ? 9.308 2.138 -5.344 1.00 85.12 98 ALA A C 1
ATOM 801 O O . ALA A 1 98 ? 8.526 1.720 -4.496 1.00 85.12 98 ALA A O 1
ATOM 802 N N . ALA A 1 99 ? 10.285 2.999 -5.042 1.00 86.38 99 ALA A N 1
ATOM 803 C CA . ALA A 1 99 ? 10.493 3.496 -3.687 1.00 86.38 99 ALA A CA 1
ATOM 804 C C . ALA A 1 99 ? 9.338 4.389 -3.216 1.00 86.38 99 ALA A C 1
ATOM 806 O O . ALA A 1 99 ? 8.909 4.263 -2.073 1.00 86.38 99 ALA A O 1
ATOM 807 N N . THR A 1 100 ? 8.827 5.253 -4.095 1.00 85.06 100 THR A N 1
ATOM 808 C CA . THR A 1 100 ? 7.653 6.090 -3.833 1.00 85.06 100 THR A CA 1
ATOM 809 C C . THR A 1 100 ? 6.417 5.228 -3.602 1.00 85.06 100 THR A C 1
ATOM 811 O O . THR A 1 100 ? 5.746 5.427 -2.602 1.00 85.06 100 THR A O 1
ATOM 814 N N . TYR A 1 101 ? 6.172 4.210 -4.433 1.00 84.62 101 TYR A N 1
ATOM 815 C CA . TYR A 1 101 ? 5.050 3.285 -4.241 1.00 84.62 101 TYR A CA 1
ATOM 816 C C . TYR A 1 101 ? 5.108 2.538 -2.896 1.00 84.62 101 TYR A C 1
ATOM 818 O O . TYR A 1 101 ? 4.123 2.483 -2.161 1.00 84.62 101 TYR A O 1
ATOM 826 N N . GLU A 1 102 ? 6.267 1.976 -2.530 1.00 83.19 102 GLU A N 1
ATOM 827 C CA . GLU A 1 102 ? 6.386 1.295 -1.233 1.00 83.19 102 GLU A CA 1
ATOM 828 C C . GLU A 1 102 ? 6.194 2.265 -0.058 1.00 83.19 102 GLU A C 1
ATOM 830 O O . GLU A 1 102 ? 5.637 1.891 0.972 1.00 83.19 102 GLU A O 1
ATOM 835 N N . PHE A 1 103 ? 6.628 3.518 -0.205 1.00 84.44 103 PHE A N 1
ATOM 836 C CA . PHE A 1 103 ? 6.499 4.525 0.842 1.00 84.44 103 PHE A CA 1
ATOM 837 C C . PHE A 1 103 ? 5.065 5.059 0.972 1.00 84.44 103 PHE A C 1
ATOM 839 O O . PHE A 1 103 ? 4.490 4.969 2.054 1.00 84.44 103 PHE A O 1
ATOM 846 N N . ASP A 1 104 ? 4.490 5.584 -0.110 1.00 80.25 104 ASP A N 1
ATOM 847 C CA . ASP A 1 104 ? 3.211 6.300 -0.101 1.00 80.25 104 ASP A CA 1
ATOM 848 C C . ASP A 1 104 ? 2.007 5.345 -0.058 1.00 80.25 104 ASP A C 1
ATOM 850 O O . ASP A 1 104 ? 1.071 5.563 0.713 1.00 80.25 104 ASP A O 1
ATOM 854 N N . ASP A 1 105 ? 2.021 4.271 -0.853 1.00 80.25 105 ASP A N 1
ATOM 855 C CA . ASP A 1 105 ? 0.860 3.386 -1.014 1.00 80.25 105 ASP A CA 1
ATOM 856 C C . ASP A 1 105 ? 0.879 2.198 -0.045 1.00 80.25 105 ASP A C 1
ATOM 858 O O . ASP A 1 105 ? -0.162 1.773 0.464 1.00 80.25 105 ASP A O 1
ATOM 862 N N . ARG A 1 106 ? 2.065 1.636 0.216 1.00 77.94 106 ARG A N 1
ATOM 863 C CA . ARG A 1 106 ? 2.224 0.442 1.069 1.00 77.94 106 ARG A CA 1
ATOM 864 C C . ARG A 1 106 ? 2.606 0.767 2.507 1.00 77.94 106 ARG A C 1
ATOM 866 O O . ARG A 1 106 ? 2.479 -0.113 3.361 1.00 77.94 106 ARG A O 1
ATOM 873 N N . ASN A 1 107 ? 3.047 1.997 2.781 1.00 79.31 107 ASN A N 1
ATOM 874 C CA . ASN A 1 107 ? 3.616 2.406 4.067 1.00 79.31 107 ASN A CA 1
ATOM 875 C C . ASN A 1 107 ? 4.767 1.479 4.532 1.00 79.31 107 ASN A C 1
ATOM 877 O O . ASN A 1 107 ? 4.979 1.253 5.727 1.00 79.31 107 ASN A O 1
ATOM 881 N N . ASP A 1 108 ? 5.509 0.910 3.578 1.00 80.94 108 ASP A N 1
ATOM 882 C CA . ASP A 1 108 ? 6.673 0.055 3.795 1.00 80.94 108 ASP A CA 1
ATOM 883 C C . ASP A 1 108 ? 7.963 0.865 3.611 1.00 80.94 108 ASP A C 1
ATOM 885 O O . ASP A 1 108 ? 8.631 0.887 2.571 1.00 80.94 108 ASP A O 1
ATOM 889 N N . VAL A 1 109 ? 8.338 1.544 4.693 1.00 82.25 109 VAL A N 1
ATOM 890 C CA . VAL A 1 109 ? 9.535 2.386 4.736 1.00 82.25 109 VAL A CA 1
ATOM 891 C C . VAL A 1 109 ? 10.823 1.583 4.528 1.00 82.25 109 VAL A C 1
ATOM 893 O O . VAL A 1 109 ? 11.811 2.123 4.021 1.00 82.25 109 VAL A O 1
ATOM 896 N N . GLU A 1 110 ? 10.865 0.318 4.948 1.00 84.25 110 GLU A N 1
ATOM 897 C CA . GLU A 1 110 ? 12.073 -0.499 4.828 1.00 84.25 110 GLU A CA 1
ATOM 898 C C . GLU A 1 110 ? 12.336 -0.849 3.363 1.00 84.25 110 GLU A C 1
ATOM 900 O O . GLU A 1 110 ? 13.444 -0.608 2.864 1.00 84.25 110 GLU A O 1
ATOM 905 N N . SER A 1 111 ? 11.300 -1.297 2.653 1.00 85.06 111 SER A N 1
ATOM 906 C CA . SER A 1 111 ? 11.367 -1.572 1.217 1.00 85.06 111 SER A CA 1
ATOM 907 C C . SER A 1 111 ? 11.666 -0.303 0.413 1.00 85.06 111 SER A C 1
ATOM 909 O O . SER A 1 111 ? 12.575 -0.304 -0.423 1.00 85.06 111 SER A O 1
ATOM 911 N N . ALA A 1 112 ? 11.030 0.826 0.742 1.00 86.44 112 ALA A N 1
ATOM 912 C CA . ALA A 1 112 ? 11.329 2.112 0.110 1.00 86.44 112 ALA A CA 1
ATOM 913 C C . ALA A 1 112 ? 12.806 2.524 0.280 1.00 86.44 112 ALA A C 1
ATOM 915 O O . ALA A 1 112 ? 13.488 2.902 -0.679 1.00 86.44 112 ALA A O 1
ATOM 916 N N . ARG A 1 113 ? 13.357 2.402 1.499 1.00 86.25 113 ARG A N 1
ATOM 917 C CA . ARG A 1 113 ? 14.775 2.703 1.777 1.00 86.25 113 ARG A CA 1
ATOM 918 C C . ARG A 1 113 ? 15.719 1.789 1.009 1.00 86.25 113 ARG A C 1
ATOM 920 O O . ARG A 1 113 ? 16.745 2.274 0.523 1.00 86.25 113 ARG A O 1
ATOM 927 N N . LYS A 1 114 ? 15.391 0.499 0.908 1.00 88.62 114 LYS A N 1
ATOM 928 C CA . LYS A 1 114 ? 16.147 -0.475 0.115 1.00 88.62 114 LYS A CA 1
ATOM 929 C C . LYS A 1 114 ? 16.195 -0.038 -1.350 1.00 88.62 114 LYS A C 1
ATOM 931 O O . LYS A 1 114 ? 17.290 0.060 -1.898 1.00 88.62 114 LYS A O 1
ATOM 936 N N . PHE A 1 115 ? 15.062 0.324 -1.951 1.00 86.94 115 PHE A N 1
ATOM 937 C CA . PHE A 1 115 ? 15.010 0.766 -3.349 1.00 86.94 115 PHE A CA 1
ATOM 938 C C . PHE A 1 115 ? 15.787 2.060 -3.608 1.00 86.94 115 PHE A C 1
ATOM 940 O O . PHE A 1 115 ? 16.587 2.113 -4.546 1.00 86.94 115 PHE A O 1
ATOM 947 N N . PHE A 1 116 ? 15.673 3.065 -2.733 1.00 86.69 116 PHE A N 1
ATOM 948 C CA . PHE A 1 116 ? 16.510 4.265 -2.834 1.00 86.69 116 PHE A CA 1
ATOM 949 C C . PHE A 1 116 ? 18.007 3.954 -2.688 1.00 86.69 116 PHE A C 1
ATOM 951 O O . PHE A 1 116 ? 18.839 4.561 -3.365 1.00 86.69 116 PHE A O 1
ATOM 958 N N . ALA A 1 117 ? 18.377 3.040 -1.786 1.00 86.81 117 ALA A N 1
ATOM 959 C CA . ALA A 1 117 ? 19.769 2.655 -1.582 1.00 86.81 117 ALA A CA 1
ATOM 960 C C . ALA A 1 117 ? 20.340 1.918 -2.799 1.00 86.81 117 ALA A C 1
ATOM 962 O O . ALA A 1 117 ? 21.440 2.258 -3.231 1.00 86.81 117 ALA A O 1
ATOM 963 N N . GLU A 1 118 ? 19.598 0.963 -3.368 1.00 86.44 118 GLU A N 1
ATOM 964 C CA . GLU A 1 118 ? 19.990 0.270 -4.599 1.00 86.44 118 GLU A CA 1
ATOM 965 C C . GLU A 1 118 ? 20.140 1.255 -5.761 1.00 86.44 118 GLU A C 1
ATOM 967 O O . GLU A 1 118 ? 21.196 1.285 -6.393 1.00 86.44 118 GLU A O 1
ATOM 972 N N . GLY A 1 119 ? 19.171 2.154 -5.970 1.00 85.62 119 GLY A N 1
ATOM 973 C CA . GLY A 1 119 ? 19.256 3.163 -7.028 1.00 85.62 119 GLY A CA 1
ATOM 974 C C . GLY A 1 119 ? 20.501 4.044 -6.902 1.00 85.62 119 GLY A C 1
ATOM 975 O O . GLY A 1 119 ? 21.185 4.301 -7.890 1.00 85.62 119 GLY A O 1
ATOM 976 N N . LEU A 1 120 ? 20.865 4.452 -5.680 1.00 85.00 120 LEU A N 1
ATOM 977 C CA . LEU A 1 120 ? 22.041 5.294 -5.434 1.00 85.00 120 LEU A CA 1
ATOM 978 C C . LEU A 1 120 ? 23.370 4.552 -5.626 1.00 85.00 120 LEU A C 1
ATOM 980 O O . LEU A 1 120 ? 24.391 5.208 -5.837 1.00 85.00 120 LEU A O 1
ATOM 984 N N . LYS A 1 121 ? 23.396 3.211 -5.589 1.00 86.81 121 LYS A N 1
ATOM 985 C CA . LYS A 1 121 ? 24.608 2.451 -5.948 1.00 86.81 121 LYS A CA 1
ATOM 986 C C . LYS A 1 121 ? 24.959 2.650 -7.419 1.00 86.81 121 LYS A C 1
ATOM 988 O O . LYS A 1 121 ? 26.136 2.843 -7.733 1.00 86.81 121 LYS A O 1
ATOM 993 N N . TYR A 1 122 ? 23.946 2.631 -8.285 1.00 83.50 122 TYR A N 1
ATOM 994 C CA . TYR A 1 122 ? 24.089 2.778 -9.734 1.00 83.50 122 TYR A CA 1
ATOM 995 C C . TYR A 1 1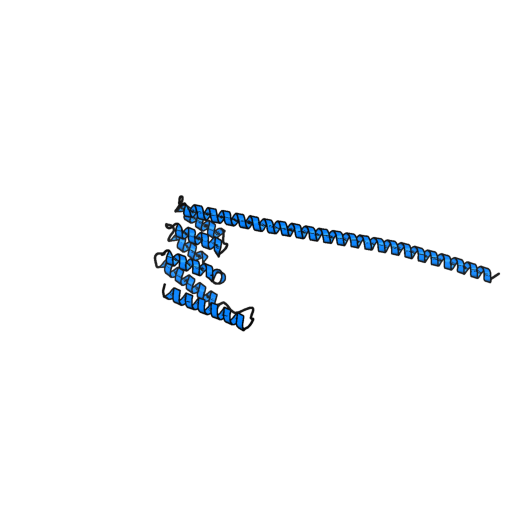22 ? 24.104 4.250 -10.175 1.00 83.50 122 TYR A C 1
ATOM 997 O O . TYR A 1 122 ? 24.844 4.609 -11.088 1.00 83.50 122 TYR A O 1
ATOM 1005 N N . HIS A 1 123 ? 23.376 5.121 -9.468 1.00 81.94 123 HIS A N 1
ATOM 1006 C CA . HIS A 1 123 ? 23.116 6.515 -9.847 1.00 81.94 123 HIS A CA 1
ATOM 1007 C C . HIS A 1 123 ? 23.535 7.513 -8.762 1.00 81.94 123 HIS A C 1
ATOM 1009 O O . HIS A 1 123 ? 22.743 8.341 -8.312 1.00 81.94 123 HIS A O 1
ATOM 1015 N N . LYS A 1 124 ? 24.803 7.449 -8.336 1.00 77.56 124 LYS A N 1
ATOM 1016 C CA . LYS A 1 124 ? 25.338 8.181 -7.164 1.00 77.56 124 LYS A CA 1
ATOM 1017 C C . LYS A 1 124 ? 25.049 9.688 -7.136 1.00 77.56 124 LYS A C 1
ATOM 1019 O O . LYS A 1 124 ? 24.908 10.247 -6.056 1.00 77.56 124 LYS A O 1
ATOM 1024 N N . ASN A 1 125 ? 24.961 10.326 -8.304 1.00 77.56 125 ASN A N 1
ATOM 1025 C CA . ASN A 1 125 ? 24.781 11.776 -8.441 1.00 77.56 125 ASN A CA 1
ATOM 1026 C C . ASN A 1 125 ? 23.420 12.163 -9.045 1.00 77.56 125 ASN A C 1
ATOM 1028 O O . ASN A 1 125 ? 23.251 13.296 -9.491 1.00 77.56 125 ASN A O 1
ATOM 1032 N N . CYS A 1 126 ? 22.457 11.239 -9.110 1.00 82.88 126 CYS A N 1
ATOM 1033 C CA . CYS A 1 126 ? 21.147 11.530 -9.682 1.00 82.88 126 CYS A CA 1
ATOM 1034 C C . CYS A 1 126 ? 20.340 12.433 -8.741 1.00 82.88 126 CYS A C 1
ATOM 1036 O O . CYS A 1 126 ? 19.861 11.997 -7.693 1.00 82.88 126 CYS A O 1
ATOM 1038 N N . SER A 1 127 ? 20.205 13.708 -9.115 1.00 79.50 127 SER A N 1
ATOM 1039 C CA . SER A 1 127 ? 19.552 14.724 -8.286 1.00 79.50 127 SER A CA 1
ATOM 1040 C C . SER A 1 127 ? 18.094 14.393 -7.974 1.00 79.50 127 SER A C 1
ATOM 1042 O O . SER A 1 127 ? 17.669 14.647 -6.853 1.00 79.50 127 SER A O 1
ATOM 1044 N N . SER A 1 128 ? 17.346 13.798 -8.912 1.00 77.31 128 SER A N 1
ATOM 1045 C CA . SER A 1 128 ? 15.954 13.392 -8.672 1.00 77.31 128 SER A CA 1
ATOM 1046 C C . SER A 1 128 ? 15.862 12.277 -7.631 1.00 77.31 128 SER A C 1
ATOM 1048 O O . SER A 1 128 ? 15.113 12.404 -6.671 1.00 77.31 128 SER A O 1
ATOM 1050 N N . LEU A 1 129 ? 16.694 11.237 -7.740 1.00 75.25 129 LEU A N 1
ATOM 1051 C CA . LEU A 1 129 ? 16.724 10.129 -6.778 1.00 75.25 129 LEU A CA 1
ATOM 1052 C C . LEU A 1 129 ? 17.121 10.599 -5.366 1.00 75.25 129 LEU A C 1
ATOM 1054 O O . LEU A 1 129 ? 16.571 10.137 -4.367 1.00 75.25 129 LEU A O 1
ATOM 1058 N N . ILE A 1 130 ? 18.072 11.534 -5.274 1.00 77.81 130 ILE A N 1
ATOM 1059 C CA . ILE A 1 130 ? 18.481 12.144 -4.001 1.00 77.81 130 ILE A CA 1
ATOM 1060 C C . ILE A 1 130 ? 17.345 12.992 -3.415 1.00 77.81 130 ILE A C 1
ATOM 1062 O O . ILE A 1 130 ? 17.075 12.890 -2.219 1.00 77.81 130 ILE A O 1
ATOM 1066 N N . LEU A 1 131 ? 16.690 13.816 -4.239 1.00 78.44 131 LEU A N 1
ATOM 1067 C CA . LEU A 1 131 ? 15.598 14.687 -3.811 1.00 78.44 131 LEU A CA 1
ATOM 1068 C C . LEU A 1 131 ? 14.416 13.875 -3.275 1.00 78.44 131 LEU A C 1
ATOM 1070 O O . LEU A 1 131 ? 13.960 14.142 -2.168 1.00 78.44 131 LEU A O 1
ATOM 1074 N N . GLU A 1 132 ? 13.983 12.847 -4.005 1.00 79.50 132 GLU A N 1
ATOM 1075 C CA . GLU A 1 132 ? 12.861 12.004 -3.582 1.00 79.50 132 GLU A CA 1
ATOM 1076 C C . GLU A 1 132 ? 13.171 11.235 -2.298 1.00 79.50 132 GLU A C 1
ATOM 1078 O O . GLU A 1 132 ? 12.355 11.193 -1.376 1.00 79.50 132 GLU A O 1
ATOM 1083 N N . LYS A 1 133 ? 14.404 10.737 -2.149 1.00 78.81 133 LYS A N 1
ATOM 1084 C CA . LYS A 1 133 ? 14.846 10.140 -0.885 1.00 78.81 133 LYS A CA 1
ATOM 1085 C C . LYS A 1 133 ? 14.775 11.135 0.281 1.00 78.81 133 LYS A C 1
ATOM 1087 O O . LYS A 1 133 ? 14.376 10.756 1.382 1.00 78.81 133 LYS A O 1
ATOM 1092 N N . ILE A 1 134 ? 15.188 12.388 0.074 1.00 77.88 134 ILE A N 1
ATOM 1093 C CA . ILE A 1 134 ? 15.107 13.438 1.103 1.00 77.88 134 ILE A CA 1
ATOM 1094 C C . ILE A 1 134 ? 13.643 13.737 1.445 1.00 77.88 134 ILE A C 1
ATOM 1096 O O . ILE A 1 134 ? 13.309 13.803 2.628 1.00 77.88 134 ILE A O 1
ATOM 1100 N N . ASN A 1 135 ? 12.773 13.869 0.442 1.00 79.06 135 ASN A N 1
ATOM 1101 C CA . ASN A 1 135 ? 11.345 14.122 0.634 1.00 79.06 135 ASN A CA 1
ATOM 1102 C C . ASN A 1 135 ? 10.684 13.014 1.464 1.00 79.06 135 ASN A C 1
ATOM 1104 O O . ASN A 1 135 ? 10.024 13.321 2.458 1.00 79.06 135 ASN A O 1
ATOM 1108 N N . ALA A 1 136 ? 10.940 11.745 1.133 1.00 75.94 136 ALA A N 1
ATOM 1109 C CA . ALA A 1 136 ? 10.425 10.599 1.884 1.00 75.94 136 ALA A CA 1
ATOM 1110 C C . ALA A 1 136 ? 10.893 10.608 3.354 1.00 75.94 136 ALA A C 1
ATOM 1112 O O . ALA A 1 136 ? 10.103 10.404 4.277 1.00 75.94 136 ALA A O 1
ATOM 1113 N N . ILE A 1 137 ? 12.170 10.926 3.611 1.00 77.06 137 ILE A N 1
ATOM 1114 C CA . ILE A 1 137 ? 12.700 11.062 4.981 1.00 77.06 137 ILE A CA 1
ATOM 1115 C C . ILE A 1 137 ? 11.984 12.188 5.743 1.00 77.06 137 ILE A C 1
ATOM 1117 O O . ILE A 1 137 ? 11.610 12.008 6.904 1.00 77.06 137 ILE A O 1
ATOM 1121 N N . LEU A 1 138 ? 11.788 13.349 5.113 1.00 76.25 138 LEU A N 1
ATOM 1122 C CA . LEU A 1 138 ? 11.110 14.487 5.737 1.00 76.25 138 LEU A CA 1
ATOM 1123 C C . LEU A 1 138 ? 9.638 14.184 6.043 1.00 76.25 138 LEU A C 1
ATOM 1125 O O . LEU A 1 138 ? 9.162 14.539 7.124 1.00 76.25 138 LEU A O 1
ATOM 1129 N N . ALA A 1 139 ? 8.938 13.502 5.133 1.00 77.69 139 ALA A N 1
ATOM 1130 C CA . ALA A 1 139 ? 7.56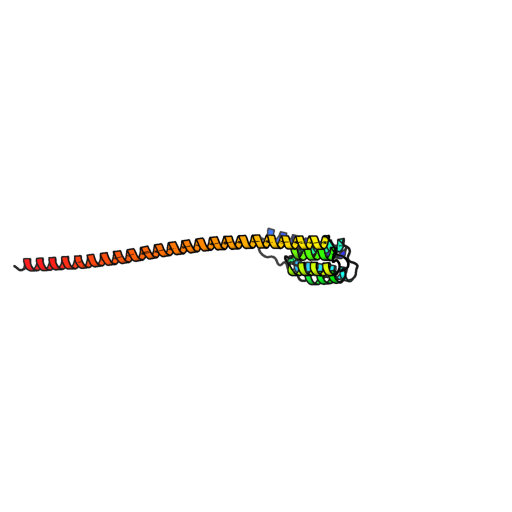6 13.046 5.341 1.00 77.69 139 ALA A CA 1
ATOM 1131 C C . ALA A 1 139 ? 7.474 12.105 6.553 1.00 77.69 139 ALA A C 1
ATOM 1133 O O . ALA A 1 139 ? 6.702 12.369 7.477 1.00 77.69 139 ALA A O 1
ATOM 1134 N N . GLN A 1 140 ? 8.361 11.106 6.634 1.00 77.62 140 GLN A N 1
ATOM 1135 C CA . GLN A 1 140 ? 8.419 10.183 7.769 1.00 77.62 140 GLN A CA 1
ATOM 1136 C C . GLN A 1 140 ? 8.671 10.904 9.105 1.00 77.62 140 GLN A C 1
ATOM 1138 O O . GLN A 1 140 ? 8.069 10.583 10.132 1.00 77.62 140 GLN A O 1
ATOM 1143 N N . HIS A 1 141 ? 9.582 11.880 9.125 1.00 75.88 141 HIS A N 1
ATOM 1144 C CA . HIS A 1 141 ? 9.856 12.658 10.335 1.00 75.88 141 HIS A CA 1
ATOM 1145 C C . HIS A 1 141 ? 8.629 13.439 10.812 1.00 75.88 141 HIS A C 1
ATOM 1147 O O . HIS A 1 141 ? 8.343 13.459 12.010 1.00 75.88 141 HIS A O 1
ATOM 1153 N N . LYS A 1 142 ? 7.886 14.043 9.881 1.00 76.38 142 LYS A N 1
ATOM 1154 C CA . LYS A 1 142 ? 6.674 14.804 10.188 1.00 76.38 142 LYS A CA 1
ATOM 1155 C C . LYS A 1 142 ? 5.585 13.918 10.803 1.00 76.38 142 LYS A C 1
ATOM 1157 O O . LYS A 1 142 ? 4.996 14.309 11.811 1.00 76.38 142 LYS A O 1
ATOM 1162 N N . GLU A 1 143 ? 5.360 12.728 10.249 1.00 71.88 143 GLU A N 1
ATOM 1163 C CA . GLU A 1 143 ? 4.389 11.766 10.789 1.00 71.88 143 GLU A CA 1
ATOM 1164 C C . GLU A 1 143 ? 4.776 11.271 12.186 1.00 71.88 143 GLU A C 1
ATOM 1166 O O . GLU A 1 143 ? 3.944 11.247 13.096 1.00 71.88 143 GLU A O 1
ATOM 1171 N N . ASN A 1 144 ? 6.054 10.948 12.400 1.00 75.94 144 ASN A N 1
ATOM 1172 C CA . ASN A 1 144 ? 6.557 10.535 13.712 1.00 75.94 144 ASN A CA 1
ATOM 1173 C C . ASN A 1 144 ? 6.361 11.623 14.777 1.00 75.94 144 ASN A C 1
ATOM 1175 O O . ASN A 1 144 ? 5.967 11.329 15.912 1.00 75.94 144 ASN A O 1
ATOM 1179 N N . ASP A 1 145 ? 6.606 12.885 14.423 1.00 74.81 145 ASP A N 1
ATOM 1180 C CA . ASP A 1 145 ? 6.396 14.020 15.319 1.00 74.81 145 ASP A CA 1
ATOM 1181 C C . ASP A 1 145 ? 4.917 14.193 15.689 1.00 74.81 145 ASP A C 1
ATOM 1183 O O . ASP A 1 145 ? 4.587 14.466 16.851 1.00 74.81 145 ASP A O 1
ATOM 1187 N N . GLU A 1 146 ? 4.011 14.014 14.729 1.00 76.50 146 GLU A N 1
ATOM 1188 C CA . GLU A 1 146 ? 2.567 14.081 14.948 1.00 76.50 146 GLU A CA 1
ATOM 1189 C C . GLU A 1 146 ? 2.054 12.913 15.803 1.00 76.50 146 GLU A C 1
ATOM 1191 O O . GLU A 1 146 ? 1.343 13.128 16.796 1.00 76.50 146 GLU A O 1
ATOM 1196 N N . GLY A 1 147 ? 2.495 11.688 15.507 1.00 68.88 147 GLY A N 1
ATOM 1197 C CA . GLY A 1 147 ? 2.207 10.505 16.317 1.00 68.88 147 GLY A CA 1
ATOM 1198 C C . GLY A 1 147 ? 2.678 10.682 17.764 1.00 68.88 147 GLY A C 1
ATOM 1199 O O . GLY A 1 147 ? 1.912 10.487 18.715 1.00 68.88 147 GLY A O 1
ATOM 1200 N N . MET A 1 148 ? 3.906 11.172 17.955 1.00 71.81 148 MET A N 1
ATOM 1201 C CA . MET A 1 148 ? 4.468 11.459 19.277 1.00 71.81 148 MET A CA 1
ATOM 1202 C C . MET A 1 148 ? 3.677 12.544 20.029 1.00 71.81 148 MET A C 1
ATOM 1204 O O . MET A 1 148 ? 3.464 12.432 21.244 1.00 71.81 148 MET A O 1
ATOM 1208 N N . ARG A 1 149 ? 3.204 13.597 19.346 1.00 75.88 149 ARG A N 1
ATOM 1209 C CA . ARG A 1 149 ? 2.330 14.622 19.955 1.00 75.88 149 ARG A CA 1
ATOM 1210 C C . ARG A 1 149 ? 1.016 14.017 20.445 1.00 75.88 149 ARG A C 1
ATOM 1212 O O . ARG A 1 149 ? 0.614 14.296 21.579 1.00 75.88 149 ARG A O 1
ATOM 1219 N N . THR A 1 150 ? 0.393 13.159 19.643 1.00 76.88 150 THR A N 1
ATOM 1220 C CA . THR A 1 150 ? -0.868 12.483 19.981 1.00 76.88 150 THR A CA 1
ATOM 1221 C C . THR A 1 150 ? -0.714 11.573 21.198 1.00 76.88 150 THR A C 1
ATOM 1223 O O . THR A 1 150 ? -1.496 11.663 22.150 1.00 76.88 150 THR A O 1
ATOM 1226 N N . VAL A 1 151 ? 0.350 10.765 21.242 1.00 72.25 151 VAL A N 1
ATOM 1227 C CA . VAL A 1 151 ? 0.661 9.910 22.399 1.00 72.25 151 VAL A CA 1
ATOM 1228 C C . VAL A 1 151 ? 0.856 10.746 23.668 1.00 72.25 151 VAL A C 1
ATOM 1230 O O . VAL A 1 151 ? 0.248 10.452 24.701 1.00 72.25 151 VAL A O 1
ATOM 1233 N N . LYS A 1 152 ? 1.631 11.840 23.602 1.00 73.19 152 LYS A N 1
ATOM 1234 C CA . LYS A 1 152 ? 1.838 12.748 24.747 1.00 73.19 152 LYS A CA 1
ATOM 1235 C C . LYS A 1 152 ? 0.532 13.379 25.231 1.00 73.19 152 LYS A C 1
ATOM 1237 O O . LYS A 1 152 ? 0.323 13.505 26.441 1.00 73.19 152 LYS A O 1
ATOM 1242 N N . PHE A 1 153 ? -0.346 13.782 24.315 1.00 81.00 153 PHE A N 1
ATOM 1243 C CA . PHE A 1 153 ? -1.654 14.336 24.656 1.00 81.00 153 PHE A CA 1
ATOM 1244 C C . PHE A 1 153 ? -2.536 13.306 25.377 1.00 81.00 153 PHE A C 1
ATOM 1246 O O . PHE A 1 153 ? -3.053 13.588 26.463 1.00 81.00 153 PHE A O 1
ATOM 1253 N N . ASN A 1 154 ? -2.638 12.092 24.828 1.00 71.69 154 ASN A N 1
ATOM 1254 C CA . ASN A 1 154 ? -3.425 11.004 25.410 1.00 71.69 154 ASN A CA 1
ATOM 1255 C C . ASN A 1 154 ? -2.898 10.591 26.788 1.00 71.69 154 ASN A C 1
ATOM 1257 O O . ASN A 1 154 ? -3.679 10.456 27.732 1.00 71.69 154 ASN A O 1
ATOM 1261 N N . PHE A 1 155 ? -1.576 10.495 26.948 1.00 73.06 155 PHE A N 1
ATOM 1262 C CA . PHE A 1 155 ? -0.952 10.219 28.240 1.00 73.06 155 PHE A CA 1
ATOM 1263 C C . PHE A 1 155 ? -1.320 11.279 29.290 1.00 73.06 155 PHE A C 1
ATOM 1265 O O . PHE A 1 155 ? -1.765 10.942 30.388 1.00 73.06 155 PHE A O 1
ATOM 1272 N N . ARG A 1 156 ? -1.227 12.573 28.945 1.00 80.81 156 ARG A N 1
ATOM 1273 C CA . ARG A 1 156 ? -1.610 13.678 29.846 1.00 80.81 156 ARG A CA 1
ATOM 1274 C C . ARG A 1 156 ? -3.088 13.627 30.235 1.00 80.81 156 ARG A C 1
ATOM 1276 O O . ARG A 1 156 ? -3.419 13.865 31.397 1.00 80.81 156 ARG A O 1
ATOM 1283 N N . LYS A 1 157 ? -3.981 13.323 29.288 1.00 81.50 157 LYS A N 1
ATOM 1284 C CA . LYS A 1 157 ? -5.424 13.174 29.543 1.00 81.50 157 LYS A CA 1
ATOM 1285 C C . LYS A 1 157 ? -5.698 12.005 30.492 1.00 81.50 157 LYS A C 1
ATOM 1287 O O . LYS A 1 157 ? -6.431 12.169 31.468 1.00 81.50 157 LYS A O 1
ATOM 1292 N N . ASN A 1 158 ? -5.060 10.861 30.256 1.00 74.94 158 ASN A N 1
ATOM 1293 C CA . ASN A 1 158 ? -5.192 9.680 31.105 1.00 74.94 158 ASN A CA 1
ATOM 1294 C C . ASN A 1 158 ? -4.683 9.943 32.526 1.00 74.94 158 ASN A C 1
ATOM 1296 O O . ASN A 1 158 ? -5.380 9.622 33.488 1.00 74.94 158 ASN A O 1
ATOM 1300 N N . LEU A 1 159 ? -3.536 10.612 32.669 1.00 82.38 159 LEU A N 1
ATOM 1301 C CA . LEU A 1 159 ? -2.984 10.975 33.973 1.00 82.38 159 LEU A CA 1
ATOM 1302 C C . LEU A 1 159 ? -3.930 11.897 34.759 1.00 82.38 159 LEU A C 1
ATOM 1304 O O . LEU A 1 159 ? -4.195 11.658 35.937 1.00 82.38 159 LEU A O 1
ATOM 1308 N N . LYS A 1 160 ? -4.516 12.909 34.100 1.00 84.56 160 LYS A N 1
ATOM 1309 C CA . LYS A 1 160 ? -5.535 13.780 34.714 1.00 84.56 160 LYS A CA 1
ATOM 1310 C C . LYS A 1 160 ? -6.746 12.980 35.200 1.00 84.56 160 LYS A C 1
ATOM 1312 O O . LYS A 1 160 ? -7.202 13.186 36.322 1.00 84.56 160 LYS A O 1
ATOM 1317 N N . ASN A 1 161 ? -7.240 12.047 34.389 1.00 78.81 161 ASN A N 1
ATOM 1318 C CA . ASN A 1 161 ? -8.381 11.207 34.751 1.00 78.81 161 ASN A CA 1
ATOM 1319 C C . ASN A 1 161 ? -8.081 10.306 35.956 1.00 78.81 161 ASN A C 1
ATOM 1321 O O . ASN A 1 161 ? -8.926 10.171 36.841 1.00 78.81 161 ASN A O 1
ATOM 1325 N N . ILE A 1 162 ? -6.884 9.715 36.012 1.00 85.00 162 ILE A N 1
ATOM 1326 C CA . ILE A 1 162 ? -6.430 8.908 37.152 1.00 85.00 162 ILE A CA 1
ATOM 1327 C C . ILE A 1 162 ? -6.371 9.770 38.416 1.00 85.00 162 ILE A C 1
ATOM 1329 O O . ILE A 1 162 ? -6.953 9.394 39.431 1.00 85.00 162 ILE A O 1
ATOM 1333 N N . ASN A 1 163 ? -5.772 10.960 38.340 1.00 83.00 163 ASN A N 1
ATOM 1334 C CA . ASN A 1 163 ? -5.689 11.875 39.480 1.00 83.00 163 ASN A CA 1
ATOM 1335 C C . ASN A 1 163 ? -7.076 12.279 40.002 1.00 83.00 163 ASN A C 1
ATOM 1337 O O . ASN A 1 163 ? -7.304 12.287 41.210 1.00 83.00 163 ASN A O 1
ATOM 1341 N N . ILE A 1 164 ? -8.036 12.541 39.107 1.00 87.69 164 ILE A N 1
ATOM 1342 C CA . ILE A 1 164 ? -9.429 12.822 39.488 1.00 87.69 164 ILE A CA 1
ATOM 1343 C C . ILE A 1 164 ? -10.062 11.612 40.190 1.00 87.69 164 ILE A C 1
ATOM 1345 O O . ILE A 1 164 ? -10.755 11.780 41.194 1.00 87.69 164 ILE A O 1
ATOM 1349 N N . LYS A 1 165 ? -9.840 10.390 39.686 1.00 85.81 165 LYS A N 1
ATOM 1350 C CA . LYS A 1 165 ? -10.355 9.162 40.315 1.00 85.81 165 LYS A CA 1
ATOM 1351 C C . LYS A 1 165 ? -9.771 8.957 41.715 1.00 85.81 165 LYS A C 1
ATOM 1353 O O . LYS A 1 165 ? -10.533 8.676 42.635 1.00 85.81 165 LYS A O 1
ATOM 1358 N N . ILE A 1 166 ? -8.464 9.162 41.887 1.00 82.69 166 ILE A N 1
ATOM 1359 C CA . ILE A 1 166 ? -7.784 9.073 43.189 1.00 82.69 166 ILE A CA 1
ATOM 1360 C C . ILE A 1 166 ? -8.357 10.108 44.165 1.00 82.69 166 ILE A C 1
ATOM 1362 O O . ILE A 1 166 ? -8.724 9.758 45.284 1.00 82.69 166 ILE A O 1
ATOM 1366 N N . ALA A 1 167 ? -8.516 11.364 43.737 1.00 85.56 167 ALA A N 1
ATOM 1367 C CA . ALA A 1 167 ? -9.088 12.414 44.579 1.00 85.56 167 ALA A CA 1
ATOM 1368 C C . ALA A 1 167 ? -10.525 12.086 45.029 1.00 85.56 167 ALA A C 1
ATOM 1370 O O . ALA A 1 167 ? -10.871 12.261 46.200 1.00 85.56 167 ALA A O 1
ATOM 1371 N N . LYS A 1 168 ? -11.354 11.556 44.117 1.00 86.81 168 LYS A N 1
ATOM 1372 C CA . LYS A 1 168 ? -12.718 11.104 44.432 1.00 86.81 168 LYS A CA 1
ATOM 1373 C C . LYS A 1 168 ? -12.728 9.937 45.421 1.00 86.81 168 LYS A C 1
ATOM 1375 O O . LYS A 1 168 ? -13.521 9.962 46.360 1.00 86.81 168 LYS A O 1
ATOM 1380 N N . ALA A 1 169 ? -11.856 8.946 45.230 1.00 81.19 169 ALA A N 1
ATOM 1381 C CA . ALA A 1 169 ? -11.732 7.803 46.131 1.00 81.19 169 ALA A CA 1
ATOM 1382 C C . ALA A 1 169 ? -11.317 8.250 47.540 1.00 81.19 169 ALA A C 1
ATOM 1384 O O . ALA A 1 169 ? -12.005 7.928 48.501 1.00 81.19 169 ALA A O 1
ATOM 1385 N N . ASN A 1 170 ? -10.283 9.091 47.650 1.00 81.81 170 ASN A N 1
ATOM 1386 C CA . ASN A 1 170 ? -9.820 9.622 48.933 1.00 81.81 170 ASN A CA 1
ATOM 1387 C C . ASN A 1 170 ? -10.923 10.398 49.664 1.00 81.81 170 ASN A C 1
ATOM 1389 O O . ASN A 1 170 ? -11.142 10.177 50.851 1.00 81.81 170 ASN A O 1
ATOM 1393 N N . SER A 1 171 ? -11.674 11.254 48.958 1.00 82.12 171 SER A N 1
ATOM 1394 C CA . SER A 1 171 ? -12.808 11.979 49.550 1.00 82.12 171 SER A CA 1
ATOM 1395 C C . SER A 1 171 ? -13.896 11.038 50.082 1.00 82.12 171 SER A C 1
ATOM 1397 O O . SER A 1 171 ? -14.455 11.290 51.152 1.00 82.12 171 SER A O 1
ATOM 1399 N N . LYS A 1 172 ? -14.187 9.944 49.364 1.00 85.81 172 LYS A N 1
ATOM 1400 C CA . LYS A 1 172 ? -15.152 8.927 49.797 1.00 85.81 172 LYS A CA 1
ATOM 1401 C C . LYS A 1 172 ? -14.676 8.218 51.067 1.00 85.81 172 LYS A C 1
ATOM 1403 O O . LYS A 1 172 ? -15.418 8.202 52.045 1.00 85.81 172 LYS A O 1
ATOM 1408 N N . THR A 1 173 ? -13.428 7.751 51.093 1.00 85.19 173 THR A N 1
ATOM 1409 C CA . THR A 1 173 ? -12.831 7.096 52.268 1.00 85.19 173 THR A CA 1
ATOM 1410 C C . THR A 1 173 ? -12.828 8.015 53.493 1.00 85.19 173 THR A C 1
ATOM 1412 O O . THR A 1 173 ? -13.120 7.577 54.603 1.00 85.19 173 THR A O 1
ATOM 1415 N N . THR A 1 174 ? -12.538 9.311 53.320 1.00 84.69 174 THR A N 1
ATOM 1416 C CA . THR A 1 174 ? -12.606 10.290 54.418 1.00 84.69 174 THR A CA 1
ATOM 1417 C C . THR A 1 174 ? -14.030 10.451 54.954 1.00 84.69 174 THR A C 1
ATOM 1419 O O . THR A 1 174 ? -14.220 10.506 56.169 1.00 84.69 174 THR A O 1
ATOM 1422 N N . LYS A 1 175 ? -15.041 10.502 54.076 1.00 83.00 175 LYS A N 1
ATOM 1423 C CA . LYS A 1 175 ? -16.451 10.579 54.493 1.00 83.00 175 LYS A CA 1
ATOM 1424 C C . LYS A 1 175 ? -16.900 9.324 55.242 1.00 83.00 175 LYS A C 1
ATOM 1426 O O . LYS A 1 175 ? -17.596 9.456 56.242 1.00 83.00 175 LYS A O 1
ATOM 1431 N N . GLU A 1 176 ? -16.491 8.139 54.792 1.00 86.06 176 GLU A N 1
ATOM 1432 C CA . GLU A 1 176 ? -16.814 6.864 55.449 1.00 86.06 176 GLU A CA 1
ATOM 1433 C C . GLU A 1 176 ? -16.247 6.805 56.874 1.00 86.06 176 GLU A C 1
ATOM 1435 O O . GLU A 1 176 ? -16.996 6.540 57.814 1.00 86.06 176 GLU A O 1
ATOM 1440 N N . LYS A 1 177 ? -14.974 7.184 57.062 1.00 85.94 177 LYS A N 1
ATOM 1441 C CA . LYS A 1 177 ? -14.348 7.257 58.396 1.00 85.94 177 LYS A CA 1
ATOM 1442 C C . LYS A 1 177 ? -15.085 8.205 59.350 1.00 85.94 177 LYS A C 1
ATOM 1444 O O . LYS A 1 177 ? -15.323 7.856 60.501 1.00 85.94 177 LYS A O 1
ATOM 1449 N N . LEU A 1 178 ? -15.493 9.383 58.867 1.00 81.31 178 LEU A N 1
ATOM 1450 C CA . LEU A 1 178 ? -16.259 10.351 59.666 1.00 81.31 178 LEU A CA 1
ATOM 1451 C C . LEU A 1 178 ? -17.643 9.822 60.075 1.00 81.31 178 LEU A C 1
ATOM 1453 O O . LEU A 1 178 ? -18.141 10.167 61.147 1.00 81.31 178 LEU A O 1
ATOM 1457 N N . ILE A 1 179 ? -18.287 9.014 59.228 1.00 87.12 179 ILE A N 1
ATOM 1458 C CA . ILE A 1 179 ? -19.579 8.392 59.543 1.00 87.12 179 ILE A CA 1
ATOM 1459 C C . ILE A 1 179 ? -19.403 7.322 60.622 1.00 87.12 179 ILE A C 1
ATOM 1461 O O . ILE A 1 179 ? -20.157 7.331 61.594 1.00 87.12 179 ILE A O 1
ATOM 1465 N N . GLU A 1 180 ? -18.398 6.448 60.501 1.00 88.94 180 GLU A N 1
ATOM 1466 C CA . GLU A 1 180 ? -18.096 5.435 61.523 1.00 88.94 180 GLU A CA 1
ATOM 1467 C C . GLU A 1 180 ? -17.822 6.066 62.891 1.00 88.94 180 GLU A C 1
ATOM 1469 O O . GLU A 1 180 ? -18.349 5.615 63.912 1.00 88.94 180 GLU A O 1
ATOM 1474 N N . GLU A 1 181 ? -17.048 7.149 62.915 1.00 88.31 181 GLU A N 1
ATOM 1475 C CA . GLU A 1 181 ? -16.706 7.863 64.143 1.00 88.31 181 GLU A CA 1
ATOM 1476 C C . GLU A 1 181 ? -17.951 8.479 64.805 1.00 88.31 181 GLU A C 1
ATOM 1478 O O . GLU A 1 181 ? -18.180 8.293 66.004 1.00 88.31 181 GLU A O 1
ATOM 1483 N N . LYS A 1 182 ? -18.835 9.107 64.016 1.00 86.25 182 LYS A N 1
ATOM 1484 C CA . LYS A 1 182 ? -20.132 9.612 64.500 1.00 86.25 182 LYS A CA 1
ATOM 1485 C C . LYS A 1 182 ? -21.040 8.497 65.018 1.00 86.25 182 LYS A C 1
ATOM 1487 O O . LYS A 1 182 ? -21.685 8.674 66.052 1.00 86.25 182 LYS A O 1
ATOM 1492 N N . GLN A 1 183 ? -21.079 7.349 64.341 1.00 87.69 183 GLN A N 1
ATOM 1493 C CA . GLN A 1 183 ? -21.882 6.197 64.757 1.00 87.69 183 GLN A CA 1
ATOM 1494 C C . GLN A 1 183 ? -21.401 5.646 66.108 1.00 87.69 183 GLN A C 1
ATOM 1496 O O . GLN A 1 183 ? -22.210 5.313 66.977 1.00 87.69 183 GLN A O 1
ATOM 1501 N N . LYS A 1 184 ? -20.079 5.599 66.310 1.00 91.19 184 LYS A N 1
ATOM 1502 C CA . LYS A 1 184 ? -19.453 5.162 67.562 1.00 91.19 184 LYS A CA 1
ATOM 1503 C C . LYS A 1 184 ? -19.795 6.102 68.719 1.00 91.19 184 LYS A C 1
ATOM 1505 O O . LYS A 1 184 ? -20.196 5.634 69.783 1.00 91.19 184 LYS A O 1
ATOM 1510 N N . ILE A 1 185 ? -19.718 7.416 68.489 1.00 89.12 185 ILE A N 1
ATOM 1511 C CA . ILE A 1 185 ? -20.130 8.433 69.469 1.00 89.12 185 ILE A CA 1
ATOM 1512 C C . ILE A 1 185 ? -21.614 8.259 69.829 1.00 89.12 185 ILE A C 1
ATOM 1514 O O . ILE A 1 185 ? -21.953 8.187 71.009 1.00 89.12 185 ILE A O 1
ATOM 1518 N N . LEU A 1 186 ? -22.495 8.115 68.834 1.00 86.88 186 LEU A N 1
ATOM 1519 C CA . LEU A 1 186 ? -23.936 7.947 69.055 1.00 86.88 186 LEU A CA 1
ATOM 1520 C C . LEU A 1 186 ? -24.267 6.693 69.883 1.00 86.88 186 LEU A C 1
ATOM 1522 O O . LEU A 1 186 ? -25.121 6.741 70.768 1.00 86.88 186 LEU A O 1
ATOM 1526 N N . ASN A 1 187 ? -23.589 5.575 69.622 1.00 89.56 187 ASN A N 1
ATOM 1527 C CA . ASN A 1 187 ? -23.785 4.339 70.382 1.00 89.56 187 ASN A CA 1
ATOM 1528 C C . ASN A 1 187 ? -23.349 4.483 71.848 1.00 89.56 187 ASN A C 1
ATOM 1530 O O . ASN A 1 187 ? -24.035 3.981 72.744 1.00 89.56 187 ASN A O 1
ATOM 1534 N N . ASN A 1 188 ? -22.257 5.208 72.109 1.00 87.69 188 ASN A N 1
ATOM 1535 C CA . ASN A 1 188 ? -21.809 5.494 73.473 1.00 87.69 188 ASN A CA 1
ATOM 1536 C C . ASN A 1 188 ? -22.843 6.337 74.235 1.00 87.69 188 ASN A C 1
ATOM 1538 O O . ASN A 1 188 ? -23.180 6.005 75.372 1.00 87.69 188 ASN A O 1
ATOM 1542 N N . TYR A 1 189 ? -23.413 7.365 73.594 1.00 84.56 189 TYR A N 1
ATOM 1543 C CA . TYR A 1 189 ? -24.488 8.173 74.182 1.00 84.56 189 TYR A CA 1
ATOM 1544 C C . TYR A 1 189 ? -25.725 7.339 74.529 1.00 84.56 189 TYR A C 1
ATOM 1546 O O . TYR A 1 189 ? -26.192 7.400 75.662 1.00 84.56 189 TYR A O 1
ATOM 1554 N N . LYS A 1 190 ? -26.208 6.496 73.605 1.00 87.50 190 LYS A N 1
ATOM 1555 C CA . LYS A 1 190 ? -27.361 5.607 73.858 1.00 87.50 190 LYS A CA 1
ATOM 1556 C C . LYS A 1 190 ? -27.124 4.636 75.014 1.00 87.50 190 LYS A C 1
ATOM 1558 O O . LYS A 1 190 ? -28.051 4.288 75.740 1.00 87.50 190 LYS A O 1
ATOM 1563 N N . THR A 1 191 ? -25.889 4.164 75.168 1.00 87.62 191 THR A N 1
ATOM 1564 C CA . THR A 1 191 ? -25.520 3.274 76.277 1.00 87.62 191 THR A CA 1
ATOM 1565 C C . THR A 1 191 ? -25.556 4.027 77.605 1.00 87.62 191 THR A C 1
ATOM 1567 O O . THR A 1 191 ? -26.118 3.521 78.571 1.00 87.62 191 THR A O 1
ATOM 1570 N N . CYS A 1 192 ? -25.029 5.255 77.635 1.00 81.75 192 CYS 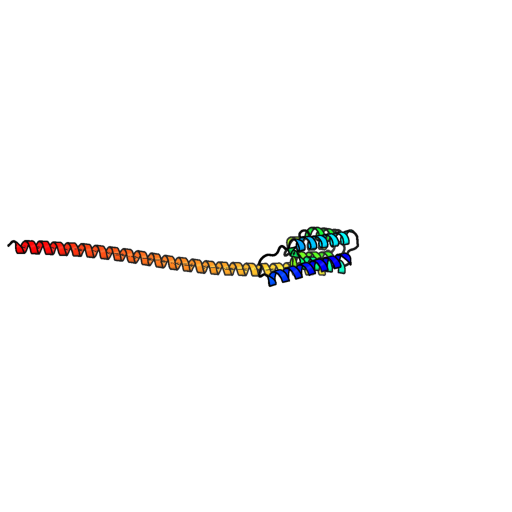A N 1
ATOM 1571 C CA . CYS A 1 192 ? -25.085 6.128 78.807 1.00 81.75 192 CYS A CA 1
ATOM 1572 C C . CYS A 1 192 ? -26.534 6.458 79.203 1.00 81.75 192 CYS A C 1
ATOM 1574 O O . CYS A 1 192 ? -26.910 6.303 80.360 1.00 81.75 192 CYS A O 1
ATOM 1576 N N . GLU A 1 193 ? -27.374 6.819 78.230 1.00 84.00 193 GLU A N 1
ATOM 1577 C CA . GLU A 1 193 ? -28.794 7.116 78.440 1.00 84.00 193 GLU A CA 1
ATOM 1578 C C . GLU A 1 193 ? -29.547 5.932 79.064 1.00 84.00 193 GLU A C 1
ATOM 1580 O O . GLU A 1 193 ? -30.257 6.106 80.051 1.00 84.00 193 GLU A O 1
ATOM 1585 N N . LYS A 1 194 ? -29.330 4.709 78.559 1.00 86.06 194 LYS A N 1
ATOM 1586 C CA . LYS A 1 194 ? -29.913 3.491 79.148 1.00 86.06 194 LYS A CA 1
ATOM 1587 C C . LYS A 1 194 ? -29.459 3.256 80.587 1.00 86.06 194 LYS A C 1
ATOM 1589 O O . LYS A 1 194 ? -30.262 2.815 81.404 1.00 86.06 194 LYS A O 1
ATOM 1594 N N . SER A 1 195 ? -28.192 3.521 80.899 1.00 83.31 195 SER A N 1
ATOM 1595 C CA . SER A 1 195 ? -27.676 3.396 82.267 1.00 83.31 195 SER A CA 1
ATOM 1596 C C . SER A 1 195 ? -28.315 4.418 83.209 1.00 83.31 195 SER A C 1
ATOM 1598 O O . SER A 1 195 ? -28.685 4.060 84.322 1.00 83.31 195 SER A O 1
ATOM 1600 N N . ILE A 1 196 ? -28.508 5.660 82.750 1.00 81.75 196 ILE A N 1
ATOM 1601 C CA . ILE A 1 196 ? -29.204 6.709 83.510 1.00 81.75 196 ILE A CA 1
ATOM 1602 C C . ILE A 1 196 ? -30.676 6.330 83.732 1.00 81.75 196 ILE A C 1
ATOM 1604 O O . ILE A 1 196 ? -31.165 6.427 84.852 1.00 81.75 196 ILE A O 1
ATOM 1608 N N . GLN A 1 197 ? -31.372 5.854 82.694 1.00 81.44 197 GLN A N 1
ATOM 1609 C CA . GLN A 1 197 ? -32.770 5.418 82.793 1.00 81.44 197 GLN A CA 1
ATOM 1610 C C . GLN A 1 197 ? -32.954 4.258 83.779 1.00 81.44 197 GLN A C 1
ATOM 1612 O O . GLN A 1 197 ? -33.895 4.283 84.565 1.00 81.44 197 GLN A O 1
ATO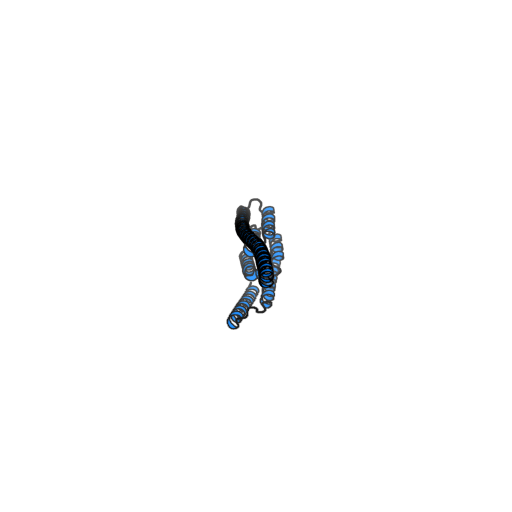M 1617 N N . ARG A 1 198 ? -32.048 3.269 83.779 1.00 80.06 198 ARG A N 1
ATOM 1618 C CA . ARG A 1 198 ? -32.068 2.186 84.777 1.00 80.06 198 ARG A CA 1
ATOM 1619 C C . ARG A 1 198 ? -31.842 2.712 86.187 1.00 80.06 198 ARG A C 1
ATOM 1621 O O . ARG A 1 198 ? -32.651 2.427 87.053 1.00 80.06 198 ARG A O 1
ATOM 1628 N N . GLY A 1 199 ? -30.812 3.537 86.393 1.00 79.31 199 GLY A N 1
ATOM 1629 C CA . GLY A 1 199 ? -30.536 4.108 87.714 1.00 79.31 199 GLY A CA 1
ATOM 1630 C C . GLY A 1 199 ? -31.696 4.947 88.263 1.00 79.31 199 GLY A C 1
ATOM 1631 O O . GLY A 1 199 ? -31.961 4.916 89.459 1.00 79.31 199 GLY A O 1
ATOM 1632 N N . LEU A 1 200 ? -32.423 5.660 87.394 1.00 78.38 200 LEU A N 1
ATOM 1633 C CA . LEU A 1 200 ? -33.653 6.360 87.773 1.00 78.38 200 LEU A CA 1
ATOM 1634 C C . LEU A 1 200 ? -34.786 5.388 88.124 1.00 78.38 200 LEU A C 1
ATOM 1636 O O . LEU A 1 200 ? -35.465 5.607 89.119 1.00 78.38 200 LEU A O 1
ATOM 1640 N N . SER A 1 201 ? -34.983 4.321 87.345 1.00 78.50 201 SER A N 1
ATOM 1641 C CA . SER A 1 201 ? -35.990 3.289 87.633 1.00 78.50 201 SER A CA 1
ATOM 1642 C C . SER A 1 201 ? -35.743 2.611 88.983 1.00 78.50 201 SER A C 1
ATOM 1644 O O . SER A 1 201 ? -36.673 2.481 89.772 1.00 78.50 201 SER A O 1
ATOM 1646 N N . ASP A 1 202 ? -34.490 2.251 89.268 1.00 79.00 202 ASP A N 1
ATOM 1647 C CA . ASP A 1 202 ? -34.088 1.624 90.530 1.00 79.00 202 ASP A CA 1
ATOM 1648 C C . ASP A 1 202 ? -34.335 2.570 91.724 1.00 79.00 202 ASP A C 1
ATOM 1650 O O . ASP A 1 202 ? -34.745 2.136 92.799 1.00 79.00 202 ASP A O 1
ATOM 1654 N N . LEU A 1 203 ? -34.125 3.882 91.538 1.00 72.62 203 LEU A N 1
ATOM 1655 C CA . LEU A 1 203 ? -34.442 4.909 92.539 1.00 72.62 203 LEU A CA 1
ATOM 1656 C C . LEU A 1 203 ? -35.952 5.049 92.783 1.00 72.62 203 LEU A C 1
ATOM 1658 O O . LEU A 1 203 ? -36.362 5.208 93.932 1.00 72.62 203 LEU A O 1
ATOM 1662 N N . TYR A 1 204 ? -36.776 4.992 91.733 1.00 71.12 204 TYR A N 1
ATOM 1663 C CA . TYR A 1 204 ? -38.235 5.032 91.874 1.00 71.12 204 TYR A CA 1
ATOM 1664 C C . TYR A 1 204 ? -38.773 3.785 92.597 1.00 71.12 204 TYR A C 1
ATOM 1666 O O . TYR A 1 204 ? -39.577 3.930 93.512 1.00 71.12 204 TYR A O 1
ATOM 1674 N N . GLU A 1 205 ? -38.269 2.582 92.289 1.00 72.25 205 GLU A N 1
ATOM 1675 C CA . GLU A 1 205 ? -38.636 1.349 93.014 1.00 72.25 205 GLU A CA 1
ATOM 1676 C C . GLU A 1 205 ? -38.253 1.388 94.502 1.00 72.25 205 GLU A C 1
ATOM 1678 O O . GLU A 1 205 ? -38.956 0.827 95.344 1.00 72.25 205 GLU A O 1
ATOM 1683 N N . GLN A 1 206 ? -37.147 2.048 94.857 1.00 72.50 206 GLN A N 1
ATOM 1684 C CA . GLN A 1 206 ? -36.756 2.225 96.259 1.00 72.50 206 GLN A CA 1
ATOM 1685 C C . GLN A 1 206 ? -37.671 3.196 97.012 1.00 72.50 206 GLN A C 1
ATOM 1687 O O . GLN A 1 206 ? -37.854 3.033 98.216 1.00 72.50 206 GLN A O 1
ATOM 1692 N N . LEU A 1 207 ? -38.242 4.188 96.325 1.00 66.06 207 LEU A N 1
ATOM 1693 C CA . LEU A 1 207 ? -39.162 5.161 96.918 1.00 66.06 207 LEU A CA 1
ATOM 1694 C C . LEU A 1 207 ? -40.573 4.591 97.128 1.00 66.06 207 LEU A C 1
ATOM 1696 O O . LEU A 1 207 ? -41.206 4.950 98.113 1.00 66.06 207 LEU A O 1
ATOM 1700 N N . ASP A 1 208 ? -41.040 3.686 96.262 1.00 66.19 208 ASP A N 1
ATOM 1701 C CA . ASP A 1 208 ? -42.366 3.049 96.382 1.00 66.19 208 ASP A CA 1
ATOM 1702 C C . ASP A 1 208 ? -42.439 1.961 97.480 1.00 66.19 208 ASP A C 1
ATOM 1704 O O . ASP A 1 208 ? -43.527 1.514 97.842 1.00 66.19 208 ASP A O 1
ATOM 1708 N N . ASN A 1 209 ? -41.294 1.526 98.023 1.00 58.00 209 ASN A N 1
ATOM 1709 C CA . ASN A 1 209 ? -41.192 0.509 99.083 1.00 58.00 209 ASN A CA 1
ATOM 1710 C C . ASN A 1 209 ? -40.982 1.095 100.503 1.00 58.00 209 ASN A C 1
ATOM 1712 O O . ASN A 1 209 ? -40.630 0.348 101.421 1.00 58.00 209 ASN A O 1
ATOM 1716 N N . ILE A 1 210 ? -41.176 2.409 100.687 1.00 53.12 210 ILE A N 1
ATOM 1717 C CA . ILE A 1 210 ? -41.093 3.144 101.969 1.00 53.12 210 ILE A CA 1
ATOM 1718 C C . ILE A 1 210 ? -42.486 3.637 102.365 1.00 53.12 210 ILE A C 1
ATOM 1720 O O . ILE A 1 210 ? -42.836 3.483 103.558 1.00 53.12 210 ILE A O 1
#

Secondary structure (DSSP, 8-state):
-HHHHHHHHHHHHHHHHHHHHHHHHT-S----HHHHHHHHHHHHHHHHHHHHSPPPHHHHHHHHHHHHHTTTT-SSHHHHHHHHHHHTTT-HHHHHHHHHHHHHTT--HHHHHHHHHHHHHH-TT-HHHHHHHHHHHHHHHHHHHHHHHHHHHHHHHHHHHHHHHHHHHHHHHHHHHHHHHHHHHHHHHHHHHHHHHHHHHHHHHHHHT-

pLDDT: mean 83.05, std 7.16, range [53.12, 95.81]